Protein AF-A0A4Q3V3M2-F1 (afdb_monomer)

Radius of gyration: 23.06 Å; Cα contacts (8 Å, |Δi|>4): 573; chains: 1; bounding box: 52×44×70 Å

Nearest PDB structures (foldseek):
  2vxo-assembly1_B  TM=7.048E-01  e=5.164E-04  Homo sapiens
  7x87-assembly1_A  TM=5.501E-01  e=1.689E-04  Ignavibacterium album
  7vkz-assembly1_A  TM=5.569E-01  e=3.558E-04  Ignavibacterium album JCM 16511
  7d18-assembly1_A  TM=5.795E-01  e=4.479E-01  Acidobacteriales bacterium 59-55
  6lvw-assembly1_A  TM=4.729E-01  e=1.659E-01  Halorubrum lacusprofundi ATCC 49239

Solvent-accessible surface area (backbone atoms only — not comparable to full-atom values): 16428 Å² total; per-residue (Å²): 108,73,64,35,58,78,68,72,42,52,87,74,53,66,65,45,80,48,65,81,98,59,27,37,41,21,24,41,25,22,50,48,63,90,46,47,69,60,53,48,52,55,29,55,57,49,28,77,79,37,75,79,33,70,46,43,77,46,65,50,78,75,78,93,53,90,50,36,74,42,46,77,63,41,27,45,31,30,36,65,18,84,41,57,74,41,79,77,35,71,88,24,67,99,41,94,70,65,44,76,90,34,61,47,72,67,32,48,51,41,31,53,51,54,50,49,52,49,53,51,50,66,73,67,48,93,67,74,97,61,67,54,72,50,73,71,54,49,50,50,42,20,41,73,46,33,76,47,81,29,51,22,76,56,32,57,53,41,60,82,69,66,45,66,54,44,74,40,59,50,42,80,57,95,91,38,82,39,71,54,53,65,92,60,40,44,34,55,74,20,35,31,45,29,35,31,47,39,84,41,71,53,30,50,95,44,56,59,52,49,58,40,39,32,55,73,40,50,37,28,38,71,41,69,69,30,50,76,69,61,42,36,43,76,41,24,27,21,84,39,57,72,29,74,75,46,78,52,65,43,48,45,51,64,41,43,75,20,29,35,20,34,41,31,61,39,77,67,10,38,41,38,30,29,10,34,41,48,76,55,87,63,79,32,63,78,31,40,41,52,55,52,44,72,71,50,77,76,84,128

Foldseek 3Di:
DVVCVVVVNLQVQQEAEDCVVAWQFLAKEKQDPVCLVVRLVLLVVVCVVPVSNNHDYYHRDDPDDPCVVNVVQQRMYMAGHDGDQAPPCVVCVPHPPNDPVSDDPVRVVNRVVVRVSVVVSVVPDPDDPGGRDDLVRVLVCLQVAHEAEAEFPRLCSCVVLVPQKDFLQWDQDPNDTDHPDCQQWDDAFFKFKKAFPCVDLLNPPADRMFIFTAGVFTWIDHDPVCVVVVQKAAGIAHCDLPRGDTDDTHNSNSRHRTGQWMWGRRNNYIYTYHRTRLPPPCPRVSSVSNVVSSVDPPDD

Secondary structure (DSSP, 8-state):
-HHHHHHT-GGG---EE--TT--S-SEEEES-GGGHHHHHHHHHHHHHH-TT---EEEE---SSSTTHHHHTTT--EEEEES---STT-GGGTTSTT--GGG--HHHHHHHHHHHHHHHHHHHH-S--S--PPPHHHHHHHHHTT-EEEEEGGGGGHHHHTT-SEEESSEEEETTEEEEPPTTT-B--SEEEEEEE-TTSGGGTT--SEEEEEESS---EEE-HHHHHTTSEEEEEE---S--EEES--BTGGGGTT-EEEEEEEETTEEEEEE-S-TTGGGTTGGGHHHHHHHHS----

Mean predicted aligned error: 6.98 Å

Structure (mmCIF, N/CA/C/O backbone):
data_AF-A0A4Q3V3M2-F1
#
_entry.id   AF-A0A4Q3V3M2-F1
#
loop_
_atom_site.group_PDB
_atom_site.id
_atom_site.type_symbol
_atom_site.label_atom_id
_atom_site.label_alt_id
_atom_site.label_comp_id
_atom_site.label_asym_id
_atom_site.label_entity_id
_atom_site.label_seq_id
_atom_site.pdbx_PDB_ins_code
_atom_site.Cartn_x
_atom_site.Cartn_y
_atom_site.Cartn_z
_atom_site.occupancy
_atom_site.B_iso_or_equiv
_atom_site.auth_seq_id
_atom_site.auth_comp_id
_atom_site.auth_asym_id
_atom_site.auth_atom_id
_atom_site.pdbx_PDB_model_num
ATOM 1 N N . MET A 1 1 ? -5.864 -15.315 7.187 1.00 79.81 1 MET A N 1
ATOM 2 C CA . MET A 1 1 ? -5.461 -14.662 5.923 1.00 79.81 1 MET A CA 1
ATOM 3 C C . MET A 1 1 ? -4.866 -15.631 4.903 1.00 79.81 1 MET A C 1
ATOM 5 O O . MET A 1 1 ? -5.518 -15.879 3.901 1.00 79.81 1 MET A O 1
ATOM 9 N N . SER A 1 2 ? -3.688 -16.224 5.156 1.00 75.12 2 SER A N 1
ATOM 10 C CA . SER A 1 2 ? -2.997 -17.111 4.192 1.00 75.12 2 SER A CA 1
ATOM 11 C C . SER A 1 2 ? -3.884 -18.239 3.637 1.00 75.12 2 SER A C 1
ATOM 13 O O . SER A 1 2 ? -3.891 -18.475 2.434 1.00 75.12 2 SER A O 1
ATOM 15 N N . ASN A 1 3 ? -4.699 -18.876 4.485 1.00 81.00 3 ASN A N 1
ATOM 16 C CA . ASN A 1 3 ? -5.629 -19.925 4.048 1.00 81.00 3 ASN A CA 1
ATOM 17 C C . ASN A 1 3 ? -6.721 -19.392 3.107 1.00 81.00 3 ASN A C 1
ATOM 19 O O . ASN A 1 3 ? -6.922 -19.966 2.046 1.00 81.00 3 ASN A O 1
ATOM 23 N N . ALA A 1 4 ? -7.358 -18.266 3.448 1.00 82.31 4 ALA A N 1
ATOM 24 C CA . ALA A 1 4 ? -8.376 -17.638 2.601 1.00 82.31 4 ALA A CA 1
ATOM 25 C C . ALA A 1 4 ? -7.796 -17.197 1.247 1.00 82.31 4 ALA A C 1
ATOM 27 O O . ALA A 1 4 ? -8.444 -17.345 0.219 1.00 82.31 4 ALA A O 1
ATOM 28 N N . GLN A 1 5 ? -6.546 -16.723 1.219 1.00 80.62 5 GLN A N 1
ATOM 29 C CA . GLN A 1 5 ? -5.855 -16.400 -0.029 1.00 80.62 5 GLN A CA 1
ATOM 30 C C . GLN A 1 5 ? -5.596 -17.643 -0.888 1.00 80.62 5 GLN A C 1
ATOM 32 O O . GLN A 1 5 ? -5.889 -17.625 -2.078 1.00 80.62 5 GLN A O 1
ATOM 37 N N . LYS A 1 6 ? -5.094 -18.731 -0.291 1.00 81.75 6 LYS A N 1
ATOM 38 C CA . LYS A 1 6 ? -4.864 -20.001 -1.003 1.00 81.75 6 LYS A CA 1
ATOM 39 C C . LYS A 1 6 ? -6.161 -20.633 -1.515 1.00 81.75 6 LYS A C 1
ATOM 41 O O . LYS A 1 6 ? -6.137 -21.276 -2.556 1.00 81.75 6 LYS A O 1
ATOM 46 N N . ALA A 1 7 ? -7.265 -20.443 -0.796 1.00 88.44 7 ALA A N 1
ATOM 47 C CA . ALA A 1 7 ? -8.582 -20.953 -1.163 1.00 88.44 7 ALA A CA 1
ATOM 48 C C . ALA A 1 7 ? -9.349 -20.047 -2.148 1.00 88.44 7 ALA A C 1
ATOM 50 O O . ALA A 1 7 ? -10.398 -20.446 -2.639 1.00 88.44 7 ALA A O 1
ATOM 51 N N . GLY A 1 8 ? -8.859 -18.835 -2.447 1.00 86.12 8 GLY A N 1
ATOM 52 C CA . GLY A 1 8 ? -9.598 -17.868 -3.272 1.00 86.12 8 GLY A CA 1
ATOM 53 C C . GLY A 1 8 ? -10.821 -17.259 -2.569 1.00 86.12 8 GLY A C 1
ATOM 54 O O . GLY A 1 8 ? -11.719 -16.743 -3.220 1.00 86.12 8 GLY A O 1
ATOM 55 N N . GLU A 1 9 ? -10.853 -17.291 -1.238 1.00 90.38 9 GLU A N 1
ATOM 56 C CA . GLU A 1 9 ? -11.989 -16.898 -0.395 1.00 90.38 9 GLU A CA 1
ATOM 57 C C . GLU A 1 9 ? -11.790 -15.528 0.273 1.00 90.38 9 GLU A C 1
ATOM 59 O O . GLU A 1 9 ? -12.473 -15.192 1.240 1.00 90.38 9 GLU A O 1
ATOM 64 N N . LEU A 1 10 ? -10.841 -14.714 -0.199 1.00 85.44 10 LEU A N 1
ATOM 65 C CA . LEU A 1 10 ? -10.571 -13.401 0.403 1.00 85.44 10 LEU A CA 1
ATOM 66 C C . LEU A 1 10 ? -11.801 -12.497 0.431 1.00 85.44 10 LEU A C 1
ATOM 68 O O . LEU A 1 10 ? -11.998 -11.773 1.404 1.00 85.44 10 LEU A O 1
ATOM 72 N N . ASP A 1 11 ? -12.659 -12.589 -0.581 1.00 85.12 11 ASP A N 1
ATOM 73 C CA . ASP A 1 11 ? -13.866 -11.772 -0.665 1.00 85.12 11 ASP A CA 1
ATOM 74 C C . ASP A 1 11 ? -14.930 -12.183 0.373 1.00 85.12 11 ASP A C 1
ATOM 76 O O . ASP A 1 11 ? -15.867 -11.420 0.626 1.00 85.12 11 ASP A O 1
ATOM 80 N N . ASN A 1 12 ? -14.770 -13.336 1.036 1.00 89.44 12 ASN A N 1
ATOM 81 C CA . ASN A 1 12 ? -15.595 -13.749 2.175 1.00 89.44 12 ASN A CA 1
ATOM 82 C C . ASN A 1 12 ? -15.161 -13.070 3.484 1.00 89.44 12 ASN A C 1
ATOM 84 O O . ASN A 1 12 ? -15.939 -13.012 4.436 1.00 89.44 12 ASN A O 1
ATOM 88 N N . VAL A 1 13 ? -13.946 -12.516 3.546 1.00 91.69 13 VAL A N 1
ATOM 89 C CA . VAL A 1 13 ? -13.450 -11.790 4.718 1.00 91.69 13 VAL A CA 1
ATOM 90 C C . VAL A 1 13 ? -13.899 -10.331 4.631 1.00 91.69 13 VAL A C 1
ATOM 92 O O . VAL A 1 13 ? -13.303 -9.518 3.928 1.00 91.69 13 VAL A O 1
ATOM 95 N N . LYS A 1 14 ? -14.974 -9.988 5.347 1.00 91.75 14 LYS A N 1
ATOM 96 C CA . LYS A 1 14 ? -15.595 -8.651 5.270 1.00 91.75 14 LYS A CA 1
ATOM 97 C C . LYS A 1 14 ? -14.960 -7.606 6.185 1.00 91.75 14 LYS A C 1
ATOM 99 O O . LYS A 1 14 ? -15.014 -6.419 5.879 1.00 91.75 14 LYS A O 1
ATOM 104 N N . PHE A 1 15 ? -14.379 -8.040 7.298 1.00 94.56 15 PHE A N 1
ATOM 105 C CA . PHE A 1 15 ? -13.754 -7.165 8.282 1.00 94.56 15 PHE A CA 1
ATOM 106 C C . PHE A 1 15 ? -12.726 -7.949 9.102 1.00 94.56 15 PHE A C 1
ATOM 108 O O . PHE A 1 15 ? -12.932 -9.134 9.370 1.00 94.56 15 PHE A O 1
ATOM 115 N N . MET A 1 16 ? -11.645 -7.301 9.532 1.00 94.81 16 MET A N 1
ATOM 116 C CA . MET A 1 16 ? -10.682 -7.874 10.478 1.00 94.81 16 MET A CA 1
ATOM 117 C C . MET A 1 16 ? -10.624 -7.028 11.752 1.00 94.81 16 MET A C 1
ATOM 119 O O . MET A 1 16 ? -10.334 -5.834 11.709 1.00 94.81 16 MET A O 1
ATOM 123 N N . LEU A 1 17 ? -10.913 -7.652 12.894 1.00 96.12 17 LEU A N 1
ATOM 124 C CA . LEU A 1 17 ? -10.752 -7.019 14.198 1.00 96.12 17 LEU A CA 1
ATOM 125 C C . LEU A 1 17 ? -9.357 -7.301 14.753 1.00 96.12 17 LEU A C 1
ATOM 127 O O . LEU A 1 17 ? -8.928 -8.454 14.781 1.00 96.12 17 LEU A O 1
ATOM 131 N N . ASN A 1 18 ? -8.689 -6.257 15.235 1.00 94.75 18 ASN A N 1
ATOM 132 C CA . ASN A 1 18 ? -7.393 -6.339 15.891 1.00 94.75 18 ASN A CA 1
ATOM 133 C C . ASN A 1 18 ? -7.478 -5.737 17.296 1.00 94.75 18 ASN A C 1
ATOM 135 O O . ASN A 1 18 ? -7.985 -4.629 17.466 1.00 94.75 18 ASN A O 1
ATOM 139 N N . PHE A 1 19 ? -6.965 -6.463 18.288 1.00 93.00 19 PHE A N 1
ATOM 140 C CA . PHE A 1 19 ? -6.956 -6.044 19.697 1.00 93.00 19 PHE A CA 1
ATOM 141 C C . PHE A 1 19 ? -5.558 -6.090 20.320 1.00 93.00 19 PHE A C 1
ATOM 143 O O . PHE A 1 19 ? -5.414 -5.979 21.537 1.00 93.00 19 PHE A O 1
ATOM 150 N N . ASP A 1 20 ? -4.529 -6.226 19.487 1.00 89.44 20 ASP A N 1
ATOM 151 C CA . ASP A 1 20 ? -3.148 -6.037 19.905 1.00 89.44 20 ASP A CA 1
ATOM 152 C C . ASP A 1 20 ? -2.965 -4.647 20.544 1.00 89.44 20 ASP A C 1
ATOM 154 O O . ASP A 1 20 ? -3.577 -3.663 20.110 1.00 89.44 20 ASP A O 1
ATOM 158 N N . MET A 1 21 ? -2.191 -4.591 21.631 1.00 88.62 21 MET A N 1
ATOM 159 C CA . MET A 1 21 ? -1.931 -3.386 22.433 1.00 88.62 21 MET A CA 1
ATOM 160 C C . MET A 1 21 ? -3.184 -2.571 22.826 1.00 88.62 21 MET A C 1
ATOM 162 O O . MET A 1 21 ? -3.109 -1.364 23.068 1.00 88.62 21 MET A O 1
ATOM 166 N N . THR A 1 22 ? -4.354 -3.215 22.917 1.00 90.94 22 THR A N 1
ATOM 167 C CA . THR A 1 22 ? -5.625 -2.551 23.240 1.00 90.94 22 THR A CA 1
ATOM 168 C C . THR A 1 22 ? -6.009 -2.763 24.704 1.00 90.94 22 THR A C 1
ATOM 170 O O . THR A 1 22 ? -6.288 -3.881 25.132 1.00 90.94 22 THR A O 1
ATOM 173 N N . ASN A 1 23 ? -6.116 -1.674 25.469 1.00 94.19 23 ASN A N 1
ATOM 174 C CA . ASN A 1 23 ? -6.599 -1.704 26.850 1.00 94.19 23 ASN A CA 1
ATOM 175 C C . ASN A 1 23 ? -7.640 -0.614 27.106 1.00 94.19 23 ASN A C 1
ATOM 177 O O . ASN A 1 23 ? -7.398 0.546 26.779 1.00 94.19 23 ASN A O 1
ATOM 181 N N . ASP A 1 24 ? -8.756 -0.985 27.737 1.00 95.69 24 ASP A N 1
ATOM 182 C CA . ASP A 1 24 ? -9.800 -0.062 28.193 1.00 95.69 24 ASP A CA 1
ATOM 183 C C . ASP A 1 24 ? -10.294 0.927 27.109 1.00 95.69 24 ASP A C 1
ATOM 185 O O . ASP A 1 24 ? -10.199 2.150 27.277 1.00 95.69 24 ASP A O 1
ATOM 189 N N . PRO A 1 25 ? -10.775 0.434 25.950 1.00 96.38 25 PRO A N 1
ATOM 190 C CA . PRO A 1 25 ? -11.151 1.307 24.852 1.00 96.38 25 PRO A CA 1
ATOM 191 C C . PRO A 1 25 ? -12.325 2.219 25.226 1.00 96.38 25 PRO A C 1
ATOM 193 O O . PRO A 1 25 ? -13.290 1.824 25.875 1.00 96.38 25 PRO A O 1
ATOM 196 N N . ARG A 1 26 ? -12.241 3.464 24.764 1.00 96.75 26 ARG A N 1
ATOM 197 C CA . ARG A 1 26 ? -13.208 4.551 24.982 1.00 96.75 26 ARG A CA 1
ATOM 198 C C . ARG A 1 26 ? -14.046 4.847 23.733 1.00 96.75 26 ARG A C 1
ATOM 200 O O . ARG A 1 26 ? -14.822 5.801 23.692 1.00 96.75 26 ARG A O 1
ATOM 207 N N . GLY A 1 27 ? -13.866 4.036 22.701 1.00 97.38 27 GLY A N 1
ATOM 208 C CA . GLY A 1 27 ? -14.478 4.178 21.396 1.00 97.38 27 GLY A CA 1
ATOM 209 C C . GLY A 1 27 ? -14.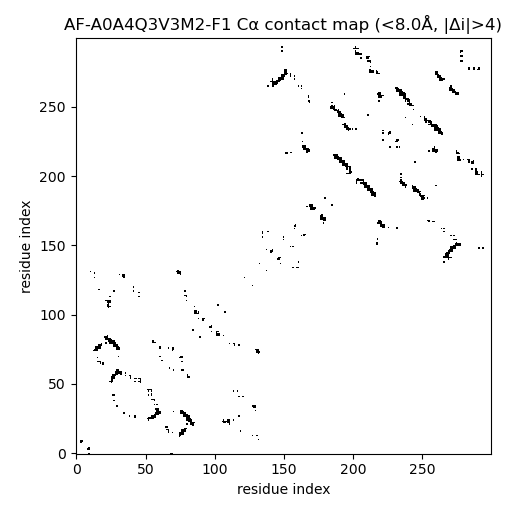117 3.016 20.486 1.00 97.38 27 GLY A C 1
ATOM 210 O O . GLY A 1 27 ? -13.504 2.038 20.924 1.00 97.38 27 GLY A O 1
ATOM 211 N N . PHE A 1 28 ? -14.431 3.173 19.207 1.00 97.81 28 PHE A N 1
ATOM 212 C CA . PHE A 1 28 ? -14.058 2.228 18.162 1.00 97.81 28 PHE A CA 1
ATOM 213 C C . PHE A 1 28 ? -13.151 2.879 17.118 1.00 97.81 28 PHE A C 1
ATOM 215 O O . PHE A 1 28 ? -13.263 4.073 16.832 1.00 97.81 28 PHE A O 1
ATOM 222 N N . SER A 1 29 ? -12.233 2.091 16.566 1.00 96.38 29 SER A N 1
ATOM 223 C CA . SER A 1 29 ? -11.318 2.494 15.500 1.00 96.38 29 SER A CA 1
ATOM 224 C C . SER A 1 29 ? -11.526 1.643 14.257 1.00 96.38 29 SER A C 1
ATOM 226 O O . SER A 1 29 ? -11.944 0.486 14.339 1.00 96.38 29 SER A O 1
ATOM 228 N N . THR A 1 30 ? -11.229 2.210 13.094 1.00 96.19 30 THR A N 1
ATOM 229 C CA . THR A 1 30 ? -11.301 1.507 11.814 1.00 96.19 30 THR A CA 1
ATOM 230 C C . THR A 1 30 ? -10.369 2.138 10.788 1.00 96.19 30 THR A C 1
ATOM 232 O O . THR A 1 30 ? -10.116 3.332 10.807 1.00 96.19 30 THR A O 1
ATOM 235 N N . SER A 1 31 ? -9.899 1.345 9.839 1.00 94.06 31 SER A N 1
ATOM 236 C CA . SER A 1 31 ? -9.131 1.787 8.668 1.00 94.06 31 SER A CA 1
ATOM 237 C C . SER A 1 31 ? -9.933 2.639 7.674 1.00 94.06 31 SER A C 1
ATOM 239 O O . SER A 1 31 ? -9.341 3.230 6.774 1.00 94.06 31 SER A O 1
ATOM 241 N N . ARG A 1 32 ? -11.267 2.682 7.797 1.00 93.81 32 ARG A N 1
ATOM 242 C CA . ARG A 1 32 ? -12.182 3.277 6.810 1.00 93.81 32 ARG A CA 1
ATOM 243 C C . ARG A 1 32 ? -13.070 4.342 7.442 1.00 93.81 32 ARG A C 1
ATOM 245 O O . ARG A 1 32 ? -13.957 4.013 8.226 1.00 93.81 32 ARG A O 1
ATOM 252 N N . GLU A 1 33 ? -12.836 5.607 7.095 1.00 94.38 33 GLU A N 1
ATOM 253 C CA . GLU A 1 33 ? -13.603 6.753 7.608 1.00 94.38 33 GLU A CA 1
ATOM 254 C C . GLU A 1 33 ? -15.095 6.665 7.272 1.00 94.38 33 GLU A C 1
ATOM 256 O O . GLU A 1 33 ? -15.940 7.083 8.058 1.00 94.38 33 GLU A O 1
ATOM 261 N N . GLU A 1 34 ? -15.439 6.006 6.164 1.00 94.44 34 GLU A N 1
ATOM 262 C CA . GLU A 1 34 ? -16.817 5.839 5.701 1.00 94.44 34 GLU A CA 1
ATOM 263 C C . GLU A 1 34 ? -17.678 5.003 6.668 1.00 94.44 34 GLU A C 1
ATOM 265 O O . GLU A 1 34 ? -18.904 4.986 6.565 1.00 94.44 34 GLU A O 1
ATOM 270 N N . LEU A 1 35 ? -17.050 4.309 7.625 1.00 95.88 35 LEU A N 1
ATOM 271 C CA . LEU A 1 35 ? -17.726 3.552 8.679 1.00 95.88 35 LEU A CA 1
ATOM 272 C C . LEU A 1 35 ? -18.097 4.385 9.911 1.00 95.88 35 LEU A C 1
ATOM 274 O O . LEU A 1 35 ? -18.754 3.847 10.807 1.00 95.88 35 LEU A O 1
ATOM 278 N N . GLU A 1 36 ? -17.729 5.669 9.970 1.00 96.88 36 GLU A N 1
ATOM 279 C CA . GLU A 1 36 ? -18.036 6.540 11.111 1.00 96.88 36 GLU A CA 1
ATOM 280 C C . GLU A 1 36 ? -19.514 6.495 11.531 1.00 96.88 36 GLU A C 1
ATOM 282 O O . GLU A 1 36 ? -19.769 6.262 12.718 1.00 96.88 36 GLU A O 1
ATOM 287 N N . PRO A 1 37 ? -20.504 6.630 10.621 1.00 97.25 37 PRO A N 1
ATOM 288 C CA . PRO A 1 37 ? -21.908 6.656 11.025 1.00 97.25 37 PRO A CA 1
ATOM 289 C C . PRO A 1 37 ? -22.348 5.367 11.731 1.00 97.25 37 PRO A C 1
ATOM 291 O O . PRO A 1 37 ? -23.040 5.423 12.751 1.00 97.25 37 PRO A O 1
ATOM 294 N N . LEU A 1 38 ? -21.906 4.203 11.234 1.00 96.69 38 LEU A N 1
ATOM 295 C CA . LEU A 1 38 ? -22.212 2.906 11.843 1.00 96.69 38 LEU A CA 1
ATOM 296 C C . LEU A 1 38 ? -21.538 2.762 13.207 1.00 96.69 38 LEU A C 1
ATOM 298 O O . LEU A 1 38 ? -22.193 2.418 14.189 1.00 96.69 38 LEU A O 1
ATOM 302 N N . PHE A 1 39 ? -20.247 3.083 13.292 1.00 97.56 39 PHE A N 1
ATOM 303 C CA . PHE A 1 39 ? -19.471 2.918 14.520 1.00 97.56 39 PHE A CA 1
ATOM 304 C C . PHE A 1 39 ? -19.970 3.851 15.630 1.00 97.56 39 PHE A C 1
ATOM 306 O O . PHE A 1 39 ? -20.115 3.420 16.775 1.00 97.56 39 PHE A O 1
ATOM 313 N N . LYS A 1 40 ? -20.318 5.100 15.294 1.00 97.94 40 LYS A N 1
ATOM 314 C CA . LYS A 1 40 ? -20.944 6.053 16.223 1.00 97.94 40 LYS A CA 1
ATOM 315 C C . LYS A 1 40 ? -22.330 5.602 16.671 1.00 97.94 40 LYS A C 1
ATOM 317 O O . LYS A 1 40 ? -22.661 5.762 17.849 1.00 97.94 40 LYS A O 1
ATOM 322 N N . SER A 1 41 ? -23.126 5.036 15.762 1.00 97.69 41 SER A N 1
ATOM 323 C CA . SER A 1 41 ? -24.443 4.484 16.084 1.00 97.69 41 SER A CA 1
ATOM 324 C C . SER A 1 41 ? -24.324 3.331 17.085 1.00 97.69 41 SER A C 1
ATOM 326 O O . SER A 1 41 ? -24.903 3.405 18.171 1.00 97.69 41 SER A O 1
ATOM 328 N N . TRP A 1 42 ? -23.493 2.324 16.803 1.00 97.69 42 TRP A N 1
ATOM 329 C CA . TRP A 1 42 ? -23.247 1.202 17.716 1.00 97.69 42 TRP A CA 1
ATOM 330 C C . TRP A 1 42 ? -22.666 1.657 19.052 1.00 97.69 42 TRP A C 1
ATOM 332 O O . TRP A 1 42 ? -23.138 1.237 20.108 1.00 97.69 42 TRP A O 1
ATOM 342 N N . GLY A 1 43 ? -21.706 2.581 19.031 1.00 97.56 43 GLY A N 1
ATOM 343 C CA . GLY A 1 43 ? -21.128 3.141 20.246 1.00 97.56 43 GLY A CA 1
ATOM 344 C C . GLY A 1 43 ? -22.137 3.903 21.113 1.00 97.56 43 GLY A C 1
ATOM 345 O O . GLY A 1 43 ? -22.029 3.870 22.336 1.00 97.56 43 GLY A O 1
ATOM 346 N N . SER A 1 44 ? -23.180 4.501 20.522 1.00 98.06 44 SER A N 1
ATOM 347 C CA . SER A 1 44 ? -24.276 5.116 21.287 1.00 98.06 44 SER A CA 1
ATOM 348 C C . SER A 1 44 ? -25.098 4.086 22.072 1.00 98.06 44 SER A C 1
ATOM 350 O O . SER A 1 44 ? -25.606 4.391 23.152 1.00 98.06 44 SER A O 1
ATOM 352 N N . HIS A 1 45 ? -25.204 2.848 21.573 1.00 96.94 45 HIS A N 1
ATOM 353 C CA . HIS A 1 45 ? -25.824 1.752 22.314 1.00 96.94 45 HIS A CA 1
ATOM 354 C C . HIS A 1 45 ? -24.930 1.294 23.463 1.00 96.94 45 HIS A C 1
ATOM 356 O O . HIS A 1 45 ? -25.431 1.111 24.567 1.00 96.94 45 HIS A O 1
ATOM 362 N N . VAL A 1 46 ? -23.616 1.186 23.238 1.00 97.12 46 VAL A N 1
ATOM 363 C CA . VAL A 1 46 ? -22.646 0.853 24.294 1.00 97.12 46 VAL A CA 1
ATOM 364 C C . VAL A 1 46 ? -22.686 1.887 25.421 1.00 97.12 46 VAL A C 1
ATOM 366 O O . VAL A 1 46 ? -22.774 1.512 26.587 1.00 97.12 46 VAL A O 1
ATOM 369 N N . GLN A 1 47 ? -22.720 3.177 25.080 1.00 96.31 47 GLN A N 1
ATOM 370 C CA . GLN A 1 47 ? -22.733 4.282 26.043 1.00 96.31 47 GLN A CA 1
ATOM 371 C C . GLN A 1 47 ? -23.964 4.280 26.967 1.00 96.31 47 GLN A C 1
ATOM 373 O O . GLN A 1 47 ? -23.886 4.740 28.104 1.00 96.31 47 GLN A O 1
ATOM 378 N N . LYS A 1 48 ? -25.099 3.724 26.516 1.00 96.06 48 LYS A N 1
ATOM 379 C CA . LYS A 1 48 ? -26.289 3.522 27.366 1.00 96.06 48 LYS A CA 1
ATOM 380 C C . LYS A 1 48 ? -26.074 2.451 28.439 1.00 96.06 48 LYS A C 1
ATOM 382 O O . LYS A 1 48 ? -26.764 2.471 29.451 1.00 96.06 48 LYS A O 1
ATOM 387 N N . ILE A 1 49 ? -25.159 1.511 28.203 1.00 94.88 49 ILE A N 1
ATOM 388 C CA . ILE A 1 49 ? -24.829 0.413 29.122 1.00 94.88 49 ILE A CA 1
ATOM 389 C C . ILE A 1 49 ? -23.634 0.794 30.008 1.00 94.88 49 ILE A C 1
ATOM 391 O O . ILE A 1 49 ? -23.536 0.330 31.142 1.00 94.88 49 ILE A O 1
ATOM 395 N N . ASP A 1 50 ? -22.709 1.611 29.499 1.00 94.75 50 ASP A N 1
ATOM 396 C CA . ASP A 1 50 ? -21.532 2.073 30.232 1.00 94.75 50 ASP A CA 1
ATOM 397 C C . ASP A 1 50 ? -21.141 3.500 29.829 1.00 94.75 50 ASP A C 1
ATOM 399 O O . ASP A 1 50 ? -20.652 3.743 28.724 1.00 94.75 50 ASP A O 1
ATOM 403 N N . SER A 1 51 ? -21.318 4.454 30.744 1.00 93.00 51 SER A N 1
ATOM 404 C CA . SER A 1 51 ? -20.976 5.862 30.513 1.00 93.00 51 SER A CA 1
ATOM 405 C C . SER A 1 51 ? -19.467 6.115 30.418 1.00 93.00 51 SER A C 1
ATOM 407 O O . SER A 1 51 ? -19.056 7.163 29.917 1.00 93.00 51 SER A O 1
ATOM 409 N N . GLY A 1 52 ? -18.631 5.160 30.844 1.00 91.38 52 GLY A N 1
ATOM 410 C CA . GLY A 1 52 ? -17.187 5.191 30.644 1.00 91.38 52 GLY A CA 1
ATOM 411 C C . GLY A 1 52 ? -16.783 5.022 29.177 1.00 91.38 52 GLY A C 1
ATOM 412 O O . GLY A 1 52 ? -15.675 5.415 28.801 1.00 91.38 52 GLY A O 1
ATOM 413 N N . PHE A 1 53 ? -17.660 4.484 28.328 1.00 96.62 53 PHE A N 1
ATOM 414 C CA . PHE A 1 53 ? -17.466 4.465 26.884 1.00 96.62 53 PHE A CA 1
ATOM 415 C C . PHE A 1 53 ? -17.926 5.798 26.279 1.00 96.62 53 PHE A C 1
ATOM 417 O O . PHE A 1 53 ? -19.114 6.038 26.075 1.00 96.62 53 PHE A O 1
ATOM 424 N N . VAL A 1 54 ? -16.983 6.690 25.966 1.00 96.44 54 VAL A N 1
ATOM 425 C CA . VAL A 1 54 ? -17.299 8.059 25.501 1.00 96.44 54 VAL A CA 1
ATOM 426 C C . VAL A 1 54 ? -17.672 8.140 24.017 1.00 96.44 54 VAL A C 1
ATOM 428 O O . VAL A 1 54 ? -17.872 9.233 23.492 1.00 96.44 54 VAL A O 1
ATOM 431 N N . ASN A 1 55 ? -17.767 6.994 23.334 1.00 97.56 55 ASN A N 1
ATOM 432 C CA . ASN A 1 55 ? -18.098 6.892 21.914 1.00 97.56 55 ASN A CA 1
ATOM 433 C C . ASN A 1 55 ? -17.112 7.654 21.008 1.00 97.56 55 ASN A C 1
ATOM 435 O O . ASN A 1 55 ? -17.489 8.346 20.055 1.00 97.56 55 ASN A O 1
ATOM 439 N N . MET A 1 56 ? -15.816 7.547 21.316 1.00 97.25 56 MET A N 1
ATOM 440 C CA . MET A 1 56 ? -14.757 8.033 20.432 1.00 97.25 56 MET A CA 1
ATOM 441 C C . MET A 1 56 ? -14.777 7.261 19.102 1.00 97.25 56 MET A C 1
ATOM 443 O O . MET A 1 56 ? -15.101 6.075 19.059 1.00 97.25 56 MET A O 1
ATOM 447 N N . PHE A 1 57 ? -14.414 7.942 18.019 1.00 97.88 57 PHE A N 1
ATOM 448 C CA . PHE A 1 57 ? -14.191 7.325 16.719 1.00 97.88 57 PHE A CA 1
ATOM 449 C C . PHE A 1 57 ? -12.816 7.737 16.208 1.00 97.88 57 PHE A C 1
ATOM 451 O O . PHE A 1 57 ? -12.456 8.908 16.320 1.00 97.88 57 PHE A O 1
ATOM 458 N N . LEU A 1 58 ? -12.062 6.778 15.678 1.00 96.06 58 LEU A N 1
ATOM 459 C CA . LEU A 1 58 ? -10.791 7.026 15.007 1.00 96.06 58 LEU A CA 1
ATOM 460 C C . LEU A 1 58 ? -10.782 6.305 13.661 1.00 96.06 58 LEU A C 1
ATOM 462 O O . LEU A 1 58 ? -10.976 5.090 13.611 1.00 96.06 58 LEU A O 1
ATOM 466 N N . ALA A 1 59 ? -10.515 7.055 12.595 1.00 94.94 59 ALA A N 1
ATOM 467 C CA . ALA A 1 59 ? -10.252 6.507 11.276 1.00 94.94 59 ALA A CA 1
ATOM 468 C C . ALA A 1 59 ? -8.746 6.523 10.991 1.00 94.94 59 ALA A C 1
ATOM 470 O O . ALA A 1 59 ? -8.089 7.553 11.141 1.00 94.94 59 ALA A O 1
ATOM 471 N N . GLY A 1 60 ? -8.199 5.381 10.594 1.00 87.69 60 GLY A N 1
ATOM 472 C CA . GLY A 1 60 ? -6.792 5.216 10.261 1.00 87.69 60 GLY A CA 1
ATOM 473 C C . GLY A 1 60 ? -6.320 3.782 10.465 1.00 87.69 60 GLY A C 1
ATOM 474 O O . GLY A 1 60 ? -6.970 2.972 11.125 1.00 87.69 60 GLY A O 1
ATOM 475 N N . ALA A 1 61 ? -5.167 3.470 9.894 1.00 82.00 61 ALA A N 1
ATOM 476 C CA . ALA A 1 61 ? -4.488 2.202 10.096 1.00 82.00 61 ALA A CA 1
ATOM 477 C C . ALA A 1 61 ? -3.000 2.454 10.334 1.00 82.00 61 ALA A C 1
ATOM 479 O O . ALA A 1 61 ? -2.450 3.457 9.871 1.00 82.00 61 ALA A O 1
ATOM 480 N N . SER A 1 62 ? -2.361 1.554 11.074 1.00 75.44 62 SER A N 1
ATOM 481 C CA . SER A 1 62 ? -0.924 1.589 11.315 1.00 75.44 62 SER A CA 1
ATOM 482 C C . SER A 1 62 ? -0.231 0.439 10.585 1.00 75.44 62 SER A C 1
ATOM 484 O O . SER A 1 62 ? -0.854 -0.400 9.935 1.00 75.44 62 SER A O 1
ATOM 486 N N . LEU A 1 63 ? 1.095 0.432 10.640 1.00 76.69 63 LEU A N 1
ATOM 487 C CA . LEU A 1 63 ? 1.905 -0.688 10.176 1.00 76.69 63 LEU A CA 1
ATOM 488 C C . LEU A 1 63 ? 2.379 -1.505 11.384 1.00 76.69 63 LEU A C 1
ATOM 490 O O . LEU A 1 63 ? 2.334 -1.034 12.519 1.00 76.69 63 LEU A O 1
ATOM 494 N N . HIS A 1 64 ? 2.881 -2.707 11.113 1.00 79.12 64 HIS A N 1
ATOM 495 C CA . HIS A 1 64 ? 3.555 -3.600 12.058 1.00 79.12 64 HIS A CA 1
ATOM 496 C C . HIS A 1 64 ? 2.660 -4.283 13.103 1.00 79.12 64 HIS A C 1
ATOM 498 O O . HIS A 1 64 ? 3.137 -4.635 14.175 1.00 79.12 64 HIS A O 1
ATOM 504 N N . SER A 1 65 ? 1.389 -4.530 12.781 1.00 87.44 65 SER A N 1
ATOM 505 C CA . SER A 1 65 ? 0.500 -5.385 13.585 1.00 87.44 65 SER A CA 1
ATOM 506 C C . SER A 1 65 ? -0.309 -6.326 12.678 1.00 87.44 65 SER A C 1
ATOM 508 O O . SER A 1 65 ? -0.256 -6.220 11.448 1.00 87.44 65 SER A O 1
ATOM 510 N N . ASP A 1 66 ? -1.064 -7.255 13.261 1.00 87.81 66 ASP A N 1
ATOM 511 C CA . ASP A 1 66 ? -1.696 -8.383 12.554 1.00 87.81 66 ASP A CA 1
ATOM 512 C C . ASP A 1 66 ? -2.777 -7.982 11.541 1.00 87.81 66 ASP A C 1
ATOM 514 O O . ASP A 1 66 ? -3.155 -8.765 10.666 1.00 87.81 66 ASP A O 1
ATOM 518 N N . HIS A 1 67 ? -3.265 -6.745 11.620 1.00 90.19 67 HIS A N 1
ATOM 519 C CA . HIS A 1 67 ? -4.202 -6.192 10.648 1.00 90.19 67 HIS A CA 1
ATOM 520 C C . HIS A 1 67 ? -3.540 -5.820 9.313 1.00 90.19 67 HIS A C 1
ATOM 522 O O . HIS A 1 67 ? -4.218 -5.792 8.283 1.00 90.19 67 HIS A O 1
ATOM 528 N N . GLN A 1 68 ? -2.224 -5.572 9.293 1.00 84.12 68 GLN A N 1
ATOM 529 C CA . GLN A 1 68 ? -1.516 -5.076 8.109 1.00 84.12 68 GLN A CA 1
ATOM 530 C C . GLN A 1 68 ? -1.730 -5.961 6.861 1.00 84.12 68 GLN A C 1
ATOM 532 O O . GLN A 1 68 ? -2.067 -5.409 5.813 1.00 84.12 68 GLN A O 1
ATOM 537 N N . PRO A 1 69 ? -1.617 -7.305 6.911 1.00 83.50 69 PRO A N 1
ATOM 538 C CA . PRO A 1 69 ? -1.842 -8.146 5.732 1.00 83.50 69 PRO A CA 1
ATOM 539 C C . PRO A 1 69 ? -3.269 -8.071 5.172 1.00 83.50 69 PRO A C 1
ATOM 541 O O . PRO A 1 69 ? -3.457 -8.256 3.974 1.00 83.50 69 PRO A O 1
ATOM 544 N N . PHE A 1 70 ? -4.273 -7.811 6.013 1.00 89.50 70 PHE A N 1
ATOM 545 C CA . PHE A 1 70 ? -5.668 -7.660 5.585 1.00 89.50 70 PHE A CA 1
ATOM 546 C C . PHE A 1 70 ? -5.893 -6.292 4.942 1.00 89.50 70 PHE A C 1
ATOM 548 O O . PHE A 1 70 ? -6.431 -6.213 3.836 1.00 89.50 70 PHE A O 1
ATOM 555 N N . MET A 1 71 ? -5.395 -5.236 5.588 1.00 87.00 71 MET A N 1
ATOM 556 C CA . MET A 1 71 ? -5.425 -3.872 5.062 1.00 87.00 71 MET A CA 1
ATOM 557 C C . MET A 1 71 ? -4.764 -3.789 3.680 1.00 87.00 71 MET A C 1
ATOM 559 O O . MET A 1 71 ? -5.339 -3.214 2.759 1.00 87.00 71 MET A O 1
ATOM 563 N N . LEU A 1 72 ? -3.595 -4.416 3.498 1.00 80.19 72 LEU A N 1
ATOM 564 C CA . LEU A 1 72 ? -2.891 -4.459 2.207 1.00 80.19 72 LEU A CA 1
ATOM 565 C C . LEU A 1 72 ? -3.677 -5.183 1.103 1.00 80.19 72 LEU A C 1
ATOM 567 O O . LEU A 1 72 ? -3.388 -5.004 -0.075 1.00 80.19 72 LEU A O 1
ATOM 571 N N . GLN A 1 73 ? -4.674 -5.988 1.467 1.00 82.44 73 GLN A N 1
ATOM 572 C CA . GLN A 1 73 ? -5.584 -6.646 0.528 1.00 82.44 73 GLN A CA 1
ATOM 573 C C . GLN A 1 73 ? -6.904 -5.882 0.362 1.00 82.44 73 GLN A C 1
ATOM 575 O O . GLN A 1 73 ? -7.822 -6.378 -0.288 1.00 82.44 73 GLN A O 1
ATOM 580 N N . GLY A 1 74 ? -7.011 -4.675 0.927 1.00 86.06 74 GLY A N 1
ATOM 581 C CA . GLY A 1 74 ? -8.201 -3.829 0.869 1.00 86.06 74 GLY A CA 1
ATOM 582 C C . GLY A 1 74 ? -9.334 -4.277 1.794 1.00 86.06 74 GLY A C 1
ATOM 583 O O . GLY A 1 74 ? -10.449 -3.775 1.663 1.00 86.06 74 GLY A O 1
ATOM 584 N N . ILE A 1 75 ? -9.078 -5.217 2.710 1.00 91.75 75 ILE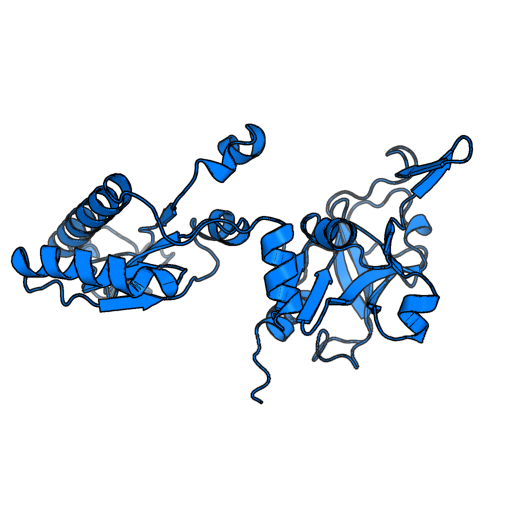 A N 1
ATOM 585 C CA . ILE A 1 75 ? -10.060 -5.649 3.707 1.00 91.75 75 ILE A CA 1
ATOM 586 C C . ILE A 1 75 ? -10.092 -4.597 4.825 1.00 91.75 75 ILE A C 1
ATOM 588 O O . ILE A 1 75 ? -9.041 -4.315 5.405 1.00 91.75 75 ILE A O 1
ATOM 592 N N . PRO A 1 76 ? -11.265 -4.026 5.157 1.00 93.94 76 PRO A N 1
ATOM 593 C CA . PRO A 1 76 ? -11.391 -3.102 6.275 1.00 93.94 76 PRO A CA 1
ATOM 594 C C . PRO A 1 76 ? -10.966 -3.756 7.594 1.00 93.94 76 PRO A C 1
ATOM 596 O O . PRO A 1 76 ? -11.368 -4.876 7.916 1.00 93.94 76 PRO A O 1
ATOM 599 N N . THR A 1 77 ? -10.161 -3.041 8.368 1.00 95.19 77 THR A N 1
ATOM 600 C CA . THR A 1 77 ? -9.700 -3.461 9.695 1.00 95.19 77 THR A CA 1
ATOM 601 C C . THR A 1 77 ? -10.136 -2.472 10.769 1.00 95.19 77 THR A C 1
ATOM 603 O O . THR A 1 77 ? -10.390 -1.312 10.452 1.00 95.19 77 THR A O 1
ATOM 606 N N . GLY A 1 78 ? -10.197 -2.889 12.034 1.00 95.50 78 GLY A N 1
ATOM 607 C CA . GLY A 1 78 ? -10.562 -2.004 13.146 1.00 95.50 78 GLY A CA 1
ATOM 608 C C . GLY A 1 78 ? -10.508 -2.671 14.517 1.00 95.50 78 GLY A C 1
ATOM 609 O O . GLY A 1 78 ? -10.051 -3.804 14.640 1.00 95.50 78 GLY A O 1
ATOM 610 N N . GLY A 1 79 ? -10.978 -1.973 15.548 1.00 96.06 79 GLY A N 1
ATOM 611 C CA . GLY A 1 79 ? -10.948 -2.456 16.928 1.00 96.06 79 GLY A CA 1
ATOM 612 C C . GLY A 1 79 ? -11.360 -1.393 17.944 1.00 96.06 79 GLY A C 1
ATOM 613 O O . GLY A 1 79 ? -12.212 -0.544 17.677 1.00 96.06 79 GLY A O 1
ATOM 614 N N . GLY A 1 80 ? -10.759 -1.442 19.133 1.00 95.50 80 GLY A N 1
ATOM 615 C CA . GLY A 1 80 ? -10.936 -0.414 20.159 1.00 95.50 80 GLY A CA 1
ATOM 616 C C . GLY A 1 80 ? -10.209 0.894 19.818 1.00 95.50 80 GLY A C 1
ATOM 617 O O . GLY A 1 80 ? -9.195 0.895 19.124 1.00 95.50 80 GLY A O 1
ATOM 618 N N . ALA A 1 81 ? -10.714 2.023 20.317 1.00 95.00 81 ALA A N 1
ATOM 619 C CA . ALA A 1 81 ? -10.075 3.340 20.214 1.00 95.00 81 ALA A CA 1
ATOM 620 C C . ALA A 1 81 ? -9.933 4.007 21.583 1.00 95.00 81 ALA A C 1
ATOM 622 O O . ALA A 1 81 ? -10.716 3.744 22.493 1.00 95.00 81 ALA A O 1
ATOM 623 N N . GLY A 1 82 ? -8.964 4.917 21.718 1.00 90.50 82 GLY A N 1
ATOM 624 C CA . GLY A 1 82 ? -8.842 5.798 22.888 1.00 90.50 82 GLY A CA 1
ATOM 625 C C . GLY A 1 82 ? -8.463 5.103 24.199 1.00 90.50 82 GLY A C 1
ATOM 626 O O . GLY A 1 82 ? -8.561 5.720 25.259 1.00 90.50 82 GLY A O 1
ATOM 627 N N . GLY A 1 83 ? -8.053 3.836 24.125 1.00 86.12 83 GLY A N 1
ATOM 628 C CA . GLY A 1 83 ? -7.532 3.079 25.254 1.00 86.12 83 GLY A CA 1
ATOM 629 C C . GLY A 1 83 ? -6.192 3.617 25.753 1.00 86.12 83 GLY A C 1
ATOM 630 O O . GLY A 1 83 ? -5.467 4.295 25.021 1.00 86.12 83 GLY A O 1
ATOM 631 N N . ARG A 1 84 ? -5.854 3.322 27.009 1.00 86.75 84 ARG A N 1
ATOM 632 C CA . ARG A 1 84 ? -4.560 3.683 27.608 1.00 86.75 84 ARG A CA 1
ATOM 633 C C . ARG A 1 84 ? -3.928 2.467 28.254 1.00 86.75 84 ARG A C 1
ATOM 635 O O . ARG A 1 84 ? -4.610 1.686 28.912 1.00 86.75 84 ARG A O 1
ATOM 642 N N . LEU A 1 85 ? -2.616 2.349 28.094 1.00 89.62 85 LEU A N 1
ATOM 643 C CA . LEU A 1 85 ? -1.834 1.318 28.757 1.00 89.62 85 LEU A CA 1
ATOM 644 C C . LEU A 1 85 ? -1.854 1.543 30.285 1.00 89.62 85 LEU A C 1
ATOM 646 O O . LEU A 1 85 ? -1.560 2.657 30.734 1.00 89.62 85 LEU A O 1
ATOM 650 N N . PRO A 1 86 ? -2.224 0.531 31.089 1.00 92.25 86 PRO A N 1
ATOM 651 C CA . PRO A 1 86 ? -2.352 0.678 32.534 1.00 92.25 86 PRO A CA 1
ATOM 652 C C . PRO A 1 86 ? -0.983 0.666 33.222 1.00 92.25 86 PRO A C 1
ATOM 654 O O . PRO A 1 86 ? 0.022 0.283 32.623 1.00 92.25 86 PRO A O 1
ATOM 657 N N . ASN A 1 87 ? -0.944 1.100 34.486 1.00 93.81 87 ASN A N 1
ATOM 658 C CA . ASN A 1 87 ? 0.194 0.924 35.402 1.00 93.81 87 ASN A CA 1
ATOM 659 C C . ASN A 1 87 ? 1.567 1.355 34.853 1.00 93.81 87 ASN A C 1
ATOM 661 O O . ASN A 1 87 ? 2.586 0.752 35.181 1.00 93.81 87 ASN A O 1
ATOM 665 N N . ASN A 1 88 ? 1.598 2.401 34.016 1.00 92.69 88 ASN A N 1
ATOM 666 C CA . ASN A 1 88 ? 2.809 2.874 33.339 1.00 92.69 88 ASN A CA 1
ATOM 667 C C . ASN A 1 88 ? 3.565 1.734 32.625 1.00 92.69 88 ASN A C 1
ATOM 669 O O . ASN A 1 88 ? 4.779 1.602 32.758 1.00 92.69 88 ASN A O 1
ATOM 673 N N . SER A 1 89 ? 2.830 0.880 31.909 1.00 92.56 89 SER A N 1
ATOM 674 C CA . SER A 1 89 ? 3.380 -0.295 31.222 1.00 92.56 89 SER A CA 1
ATOM 675 C C . SER A 1 89 ? 4.113 0.021 29.920 1.00 92.56 89 SER A C 1
ATOM 677 O O . SER A 1 89 ? 4.983 -0.744 29.521 1.00 92.56 89 SER A O 1
ATOM 679 N N . GLY A 1 90 ? 3.844 1.169 29.290 1.00 90.25 90 GLY A N 1
ATOM 680 C CA . GLY A 1 90 ? 4.471 1.572 28.022 1.00 90.25 90 GLY A CA 1
ATOM 681 C C . GLY A 1 90 ? 6.008 1.452 27.975 1.00 90.25 90 GLY A C 1
ATOM 682 O O . GLY A 1 90 ? 6.518 0.886 27.013 1.00 90.25 90 GLY A O 1
ATOM 683 N N . PRO A 1 91 ? 6.762 1.909 28.997 1.00 94.25 91 PRO A N 1
ATOM 684 C CA . PRO A 1 91 ? 8.220 1.757 29.057 1.00 94.25 91 PRO A CA 1
ATOM 685 C C . PRO A 1 91 ? 8.733 0.312 29.081 1.00 94.25 91 PRO A C 1
ATOM 687 O O . PRO A 1 91 ? 9.913 0.095 28.829 1.00 94.25 91 PRO A O 1
ATOM 690 N N . TYR A 1 92 ? 7.879 -0.660 29.408 1.00 93.62 92 TYR A N 1
ATOM 691 C CA . TYR A 1 92 ? 8.247 -2.073 29.492 1.00 93.62 92 TYR A CA 1
ATOM 692 C C . TYR A 1 92 ? 7.920 -2.859 28.220 1.00 93.62 92 TYR A C 1
ATOM 694 O O . TYR A 1 92 ? 8.208 -4.053 28.170 1.00 93.62 92 TYR A O 1
ATOM 702 N N . TYR A 1 93 ? 7.361 -2.215 27.194 1.00 89.12 93 TYR A N 1
ATOM 703 C CA . TYR A 1 93 ? 7.046 -2.853 25.921 1.00 89.12 93 TYR A CA 1
ATOM 704 C C . TYR A 1 93 ? 8.281 -3.549 25.319 1.00 89.12 93 TYR A C 1
ATOM 706 O O . TYR A 1 93 ? 9.345 -2.941 25.203 1.00 89.12 93 TYR A O 1
ATOM 714 N N . HIS A 1 94 ? 8.138 -4.828 24.950 1.00 90.12 94 HIS A N 1
ATOM 715 C CA . HIS A 1 94 ? 9.231 -5.696 24.479 1.00 90.12 94 HIS A CA 1
ATOM 716 C C . HIS A 1 94 ? 10.418 -5.851 25.454 1.00 90.12 94 HIS A C 1
ATOM 718 O O . HIS A 1 94 ? 11.555 -6.049 25.023 1.00 90.12 94 HIS A O 1
ATOM 724 N N . SER A 1 95 ? 10.172 -5.788 26.764 1.00 93.56 95 SER A N 1
ATOM 725 C CA . SER A 1 95 ? 11.187 -6.038 27.794 1.00 93.56 95 SER A CA 1
ATOM 726 C C . SER A 1 95 ? 10.773 -7.173 28.730 1.00 93.56 95 SER A C 1
ATOM 728 O O . SER A 1 95 ? 9.589 -7.465 28.874 1.00 93.56 95 SER A O 1
ATOM 730 N N . ASP A 1 96 ? 11.735 -7.735 29.465 1.00 94.25 96 ASP A N 1
ATOM 731 C CA . ASP A 1 96 ? 11.474 -8.712 30.537 1.00 94.25 96 ASP A CA 1
ATOM 732 C C . ASP A 1 96 ? 10.601 -8.145 31.675 1.00 94.25 96 ASP A C 1
ATOM 734 O O . ASP A 1 96 ? 10.098 -8.883 32.522 1.00 94.25 96 ASP A O 1
ATOM 738 N N . GLY A 1 97 ? 10.428 -6.819 31.720 1.00 94.19 97 GLY A N 1
ATOM 739 C CA . GLY A 1 97 ? 9.534 -6.152 32.657 1.00 94.19 97 GLY A CA 1
ATOM 740 C C . GLY A 1 97 ? 8.061 -6.181 32.249 1.00 94.19 97 GLY A C 1
ATOM 741 O O . GLY A 1 97 ? 7.229 -5.783 33.067 1.00 94.19 97 GLY A O 1
ATOM 742 N N . ASP A 1 98 ? 7.729 -6.648 31.041 1.00 92.06 98 ASP A N 1
ATOM 743 C CA . ASP A 1 98 ? 6.351 -6.811 30.568 1.00 92.06 98 ASP A CA 1
ATOM 744 C C . ASP A 1 98 ? 5.685 -8.020 31.242 1.00 92.06 98 ASP A C 1
ATOM 746 O O . ASP A 1 98 ? 5.647 -9.139 30.731 1.00 92.06 98 ASP A O 1
ATOM 750 N N . VAL A 1 99 ? 5.236 -7.806 32.478 1.00 95.38 99 VAL A N 1
ATOM 751 C CA . VAL A 1 99 ? 4.726 -8.854 33.366 1.00 95.38 99 VAL A CA 1
ATOM 752 C C . VAL A 1 99 ? 3.309 -8.550 33.848 1.00 95.38 99 VAL A C 1
ATOM 754 O O . VAL A 1 99 ? 2.900 -7.396 33.953 1.00 95.38 99 VAL A O 1
ATOM 757 N N . PHE A 1 100 ? 2.576 -9.589 34.259 1.00 93.88 100 PHE A N 1
ATOM 758 C CA . PHE A 1 100 ? 1.158 -9.508 34.646 1.00 93.88 100 PHE A CA 1
ATOM 759 C C . PHE A 1 100 ? 0.800 -8.431 35.682 1.00 93.88 100 PHE A C 1
ATOM 761 O O . PHE A 1 100 ? -0.321 -7.939 35.663 1.00 93.88 100 PHE A O 1
ATOM 768 N N . LYS A 1 101 ? 1.722 -8.014 36.560 1.00 95.25 101 LYS A N 1
ATOM 769 C CA . LYS A 1 101 ? 1.465 -6.927 37.529 1.00 95.25 101 LYS A CA 1
ATOM 770 C C . LYS A 1 101 ? 1.136 -5.582 36.865 1.00 95.25 101 LYS A C 1
ATOM 772 O O . LYS A 1 101 ? 0.627 -4.684 37.524 1.00 95.25 101 LYS A O 1
ATOM 777 N N . LEU A 1 102 ? 1.516 -5.417 35.599 1.00 94.62 102 LEU A N 1
ATOM 778 C CA . LEU A 1 102 ? 1.273 -4.213 34.819 1.00 94.62 102 LEU A CA 1
ATOM 779 C C . LEU A 1 102 ? -0.129 -4.191 34.204 1.00 94.62 102 LEU A C 1
ATOM 781 O O . LEU A 1 102 ? -0.590 -3.131 33.792 1.00 94.62 102 LEU A O 1
ATOM 785 N N . VAL A 1 103 ? -0.824 -5.325 34.182 1.00 93.81 103 VAL A N 1
ATOM 786 C CA . VAL A 1 103 ? -2.173 -5.465 33.634 1.00 93.81 103 VAL A CA 1
ATOM 787 C C . VAL A 1 103 ? -3.207 -4.896 34.609 1.00 93.81 103 VAL A C 1
ATOM 789 O O . VAL A 1 103 ? -3.070 -5.033 35.822 1.00 93.81 103 VAL A O 1
ATOM 792 N N . ASP A 1 104 ? -4.260 -4.278 34.074 1.00 95.69 104 ASP A N 1
ATOM 793 C CA . ASP A 1 104 ? -5.443 -3.883 34.840 1.00 95.69 104 ASP A CA 1
ATOM 794 C C . ASP A 1 104 ? -6.633 -4.781 34.472 1.00 95.69 104 ASP A C 1
ATOM 796 O O . ASP A 1 104 ? -7.010 -4.895 33.302 1.00 95.69 104 ASP A O 1
ATOM 800 N N . GLU A 1 105 ? -7.223 -5.443 35.470 1.00 95.50 105 GLU A N 1
ATOM 801 C CA . GLU A 1 105 ? -8.309 -6.405 35.252 1.00 95.50 105 GLU A CA 1
ATOM 802 C C . GLU A 1 105 ? -9.563 -5.732 34.677 1.00 95.50 105 GLU A C 1
ATOM 804 O O . GLU A 1 105 ? -10.225 -6.288 33.796 1.00 95.50 105 GLU A O 1
ATOM 809 N N . GLN A 1 106 ? -9.898 -4.529 35.150 1.00 95.25 106 GLN A N 1
ATOM 810 C CA . GLN A 1 106 ? -11.085 -3.821 34.683 1.00 95.25 106 GLN A CA 1
ATOM 811 C C . GLN A 1 106 ? -10.909 -3.330 33.242 1.00 95.25 106 GLN A C 1
ATOM 813 O O . GLN A 1 106 ? -11.838 -3.439 32.440 1.00 95.25 106 GLN A O 1
ATOM 818 N N . GLY A 1 107 ? -9.715 -2.858 32.886 1.00 95.38 107 GLY A N 1
ATOM 819 C CA . GLY A 1 107 ? -9.354 -2.475 31.528 1.00 95.38 107 GLY A CA 1
ATOM 820 C C . GLY A 1 107 ? -9.447 -3.642 30.549 1.00 95.38 107 GLY A C 1
ATOM 821 O O . GLY A 1 107 ? -10.051 -3.494 29.485 1.00 95.38 107 GLY A O 1
ATOM 822 N N . LEU A 1 108 ? -8.970 -4.830 30.940 1.00 94.31 108 LEU A N 1
ATOM 823 C CA . LEU A 1 108 ? -9.153 -6.055 30.156 1.00 94.31 108 LEU A CA 1
ATOM 824 C C . LEU A 1 108 ? -10.630 -6.425 29.988 1.00 94.31 108 LEU A C 1
ATOM 826 O O . LEU A 1 108 ? -11.063 -6.727 28.874 1.00 94.31 108 LEU A O 1
ATOM 830 N N . LYS A 1 109 ? -11.423 -6.373 31.067 1.00 96.00 109 LYS A N 1
ATOM 831 C CA . LYS A 1 109 ? -12.874 -6.621 30.998 1.00 96.00 109 LYS A CA 1
ATOM 832 C C . LYS A 1 109 ? -13.553 -5.660 30.028 1.00 96.00 109 LYS A C 1
ATOM 834 O O . LYS A 1 109 ? -14.377 -6.096 29.227 1.00 96.00 109 LYS A O 1
ATOM 839 N N . ASN A 1 110 ? -13.185 -4.382 30.061 1.00 96.06 110 ASN A N 1
ATOM 840 C CA . ASN A 1 110 ? -13.703 -3.375 29.142 1.00 96.06 110 ASN A CA 1
ATOM 841 C C . ASN A 1 110 ? -13.291 -3.668 27.692 1.00 96.06 110 ASN A C 1
ATOM 843 O O . ASN A 1 110 ? -14.148 -3.632 26.810 1.00 96.06 110 AS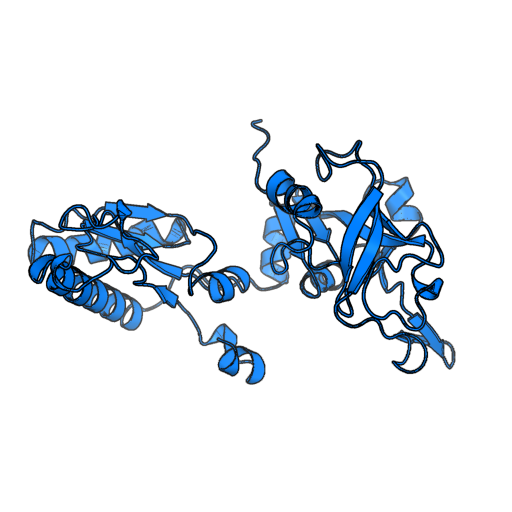N A O 1
ATOM 847 N N . THR A 1 111 ? -12.033 -4.046 27.440 1.00 96.38 111 THR A N 1
ATOM 848 C CA . THR A 1 111 ? -11.575 -4.467 26.104 1.00 96.38 111 THR A CA 1
ATOM 849 C C 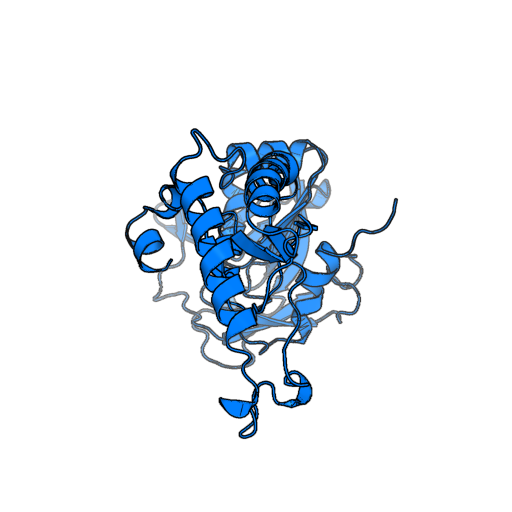. THR A 1 111 ? -12.408 -5.627 25.566 1.00 96.38 111 THR A C 1
ATOM 851 O O . THR A 1 111 ? -12.936 -5.535 24.458 1.00 96.38 111 THR A O 1
ATOM 854 N N . VAL A 1 112 ? -12.587 -6.692 26.355 1.00 96.69 112 VAL A N 1
ATOM 855 C CA . VAL A 1 112 ? -13.379 -7.864 25.946 1.00 96.69 112 VAL A CA 1
ATOM 856 C C . VAL A 1 112 ? -14.840 -7.481 25.722 1.00 96.69 112 VAL A C 1
ATOM 858 O O . VAL A 1 112 ? -15.422 -7.838 24.700 1.00 96.69 112 VAL A O 1
ATOM 861 N N . ARG A 1 113 ? -15.435 -6.721 26.645 1.00 96.44 113 ARG A N 1
ATOM 862 C CA . ARG A 1 113 ? -16.841 -6.309 26.585 1.00 96.44 113 ARG A CA 1
ATOM 863 C C . ARG A 1 113 ? -17.135 -5.471 25.346 1.00 96.44 113 ARG A C 1
ATOM 865 O O . ARG A 1 113 ? -18.042 -5.805 24.587 1.00 96.44 113 ARG A O 1
ATOM 872 N N . TYR A 1 114 ? -16.382 -4.396 25.133 1.00 97.44 114 TYR A N 1
ATOM 873 C CA . TYR A 1 114 ? -16.608 -3.491 24.006 1.00 97.44 114 TYR A CA 1
ATOM 874 C C . TYR A 1 114 ? -16.208 -4.136 22.679 1.00 97.44 114 TYR A C 1
ATOM 876 O O . TYR A 1 114 ? -16.909 -3.962 21.683 1.00 97.44 114 TYR A O 1
ATOM 884 N N . GLY A 1 115 ? -15.145 -4.944 22.670 1.00 97.06 115 GLY A N 1
ATOM 885 C CA . GLY A 1 115 ? -14.759 -5.736 21.506 1.00 97.06 115 GLY A CA 1
ATOM 886 C C . GLY A 1 115 ? -15.836 -6.742 21.095 1.00 97.06 115 GLY A C 1
ATOM 887 O O . GLY A 1 115 ? -16.167 -6.831 19.915 1.00 97.06 115 GLY A O 1
ATOM 888 N N . ALA A 1 116 ? -16.450 -7.437 22.057 1.00 97.62 116 ALA A N 1
ATOM 889 C CA . ALA A 1 116 ? -17.556 -8.357 21.797 1.00 97.62 116 ALA A CA 1
ATOM 890 C C . ALA A 1 116 ? -18.806 -7.632 21.273 1.00 97.62 116 ALA A C 1
ATOM 892 O O . ALA A 1 116 ? -19.450 -8.119 20.347 1.00 97.62 116 ALA A O 1
ATOM 893 N N . MET A 1 117 ? -19.128 -6.452 21.815 1.00 97.62 117 MET A N 1
ATOM 894 C CA . MET A 1 117 ? -20.230 -5.621 21.313 1.00 97.62 117 MET A CA 1
ATOM 895 C C . MET A 1 117 ? -19.997 -5.179 19.862 1.00 97.62 117 MET A C 1
ATOM 897 O O . MET A 1 117 ? -20.918 -5.254 19.051 1.00 97.62 117 MET A O 1
ATOM 901 N N . LEU A 1 118 ? -18.770 -4.776 19.515 1.00 97.56 118 LEU A N 1
ATOM 902 C CA . LEU A 1 118 ? -18.409 -4.429 18.140 1.00 97.56 118 LEU A CA 1
ATOM 903 C C . LEU A 1 118 ? -18.479 -5.645 17.209 1.00 97.56 118 LEU A C 1
ATOM 905 O O . LEU A 1 118 ? -19.057 -5.553 16.131 1.00 97.56 118 LEU A O 1
ATOM 909 N N . ALA A 1 119 ? -17.931 -6.789 17.627 1.00 97.38 119 ALA A N 1
ATOM 910 C CA . ALA A 1 119 ? -17.987 -8.027 16.854 1.00 97.38 119 ALA A CA 1
ATOM 911 C C . ALA A 1 119 ? -19.433 -8.477 16.599 1.00 97.38 119 ALA A C 1
ATOM 913 O O . ALA A 1 119 ? -19.766 -8.872 15.484 1.00 97.38 119 ALA A O 1
ATOM 914 N N . TYR A 1 120 ? -20.302 -8.361 17.607 1.00 97.56 120 TYR A N 1
ATOM 915 C CA . TYR A 1 120 ? -21.729 -8.633 17.471 1.00 97.56 120 TYR A CA 1
ATOM 916 C C . TYR A 1 120 ? -22.409 -7.656 16.504 1.00 97.56 120 TYR A C 1
ATOM 918 O O . TYR A 1 120 ? -23.168 -8.074 15.635 1.00 97.56 120 TYR A O 1
ATOM 926 N N . ALA A 1 121 ? -22.124 -6.358 16.603 1.00 97.12 121 ALA A N 1
ATOM 927 C CA . ALA A 1 121 ? -22.700 -5.373 15.694 1.00 97.12 121 ALA A CA 1
ATOM 928 C C . ALA A 1 121 ? -22.263 -5.611 14.236 1.00 97.12 121 ALA A C 1
ATOM 930 O O . ALA A 1 121 ? -23.097 -5.605 13.333 1.00 97.12 121 ALA A O 1
ATOM 931 N N . LEU A 1 122 ? -20.979 -5.911 14.015 1.00 96.12 122 LEU A N 1
ATOM 932 C CA . LEU A 1 122 ? -20.434 -6.264 12.702 1.00 96.12 122 LEU A CA 1
ATOM 933 C C . LEU A 1 122 ? -21.030 -7.555 12.129 1.00 96.12 122 LEU A C 1
ATOM 935 O O . LEU A 1 122 ? -21.162 -7.659 10.915 1.00 96.12 122 LEU A O 1
ATOM 939 N N . SER A 1 123 ? -21.384 -8.538 12.962 1.00 95.62 123 SER A N 1
ATOM 940 C CA . SER A 1 123 ? -21.992 -9.787 12.484 1.00 95.62 123 SER A CA 1
ATOM 941 C C . SER A 1 123 ? -23.492 -9.678 12.204 1.00 95.62 123 SER A C 1
ATOM 943 O O . SER A 1 123 ? -24.031 -10.529 11.500 1.00 95.62 123 SER A O 1
ATOM 945 N N . ASN A 1 124 ? -24.161 -8.649 12.734 1.00 96.44 124 ASN A N 1
ATOM 946 C CA . ASN A 1 124 ? -25.605 -8.436 12.582 1.00 96.44 124 ASN A CA 1
ATOM 947 C C . ASN A 1 124 ? -25.963 -7.272 11.648 1.00 96.44 124 ASN A C 1
ATOM 949 O O . ASN A 1 124 ? -27.142 -7.050 11.376 1.00 96.44 124 ASN A O 1
ATOM 953 N N . VAL A 1 125 ? -24.981 -6.505 11.169 1.00 95.31 125 VAL A N 1
ATOM 954 C CA . VAL A 1 125 ? -25.235 -5.458 10.178 1.00 95.31 125 VAL A CA 1
ATOM 955 C C . VAL A 1 125 ? -25.609 -6.089 8.838 1.00 95.31 125 VAL A C 1
ATOM 957 O O . VAL A 1 125 ? -24.967 -7.035 8.391 1.00 95.31 125 VAL A O 1
ATOM 960 N N . GLU A 1 126 ? -26.635 -5.547 8.183 1.00 93.38 126 GLU A N 1
ATOM 961 C CA . GLU A 1 126 ? -27.093 -6.033 6.875 1.00 93.38 126 GLU A CA 1
ATOM 962 C C . GLU A 1 126 ? -25.975 -5.973 5.823 1.00 93.38 126 GLU A C 1
ATOM 964 O O . GLU A 1 126 ? -25.756 -6.924 5.074 1.00 93.38 126 GLU A O 1
ATOM 969 N N . ALA A 1 127 ? -25.233 -4.864 5.797 1.00 90.94 127 ALA A N 1
ATOM 970 C CA . ALA A 1 127 ? -24.086 -4.685 4.926 1.00 90.94 127 ALA A CA 1
ATOM 971 C C . ALA A 1 127 ? -23.055 -3.739 5.547 1.00 90.94 127 ALA A C 1
ATOM 973 O O . ALA A 1 127 ? -23.391 -2.694 6.107 1.00 90.94 127 ALA A O 1
ATOM 974 N N . ILE A 1 128 ? -21.777 -4.078 5.383 1.00 91.56 128 ILE A N 1
ATOM 975 C CA . ILE A 1 128 ? -20.673 -3.153 5.637 1.00 91.56 128 ILE A CA 1
ATOM 976 C C . ILE A 1 128 ? -20.538 -2.269 4.382 1.00 91.56 128 ILE A C 1
ATOM 978 O O . ILE A 1 128 ? -20.307 -2.809 3.300 1.00 91.56 128 ILE A O 1
ATOM 982 N N . PRO A 1 129 ? -20.669 -0.931 4.480 1.00 89.12 129 PRO A N 1
ATOM 983 C CA . PRO A 1 129 ? -20.709 -0.021 3.325 1.00 89.12 129 PRO A CA 1
ATOM 984 C C . PRO A 1 129 ? -19.361 0.135 2.608 1.00 89.12 129 PRO A C 1
ATOM 986 O O . PRO A 1 129 ? -19.254 0.857 1.619 1.00 89.12 129 PRO A O 1
ATOM 989 N N . VAL A 1 130 ? -18.323 -0.535 3.103 1.00 89.12 130 VAL A N 1
ATOM 990 C CA . VAL A 1 130 ? -16.985 -0.562 2.526 1.00 89.12 130 VAL A CA 1
ATOM 991 C C . VAL A 1 130 ? -16.559 -2.003 2.314 1.00 89.12 130 VAL A C 1
ATOM 993 O O . VAL A 1 130 ? -16.771 -2.870 3.159 1.00 89.12 130 VAL A O 1
ATOM 996 N N . ALA A 1 131 ? -15.924 -2.249 1.178 1.00 85.31 131 ALA A N 1
ATOM 997 C CA . ALA A 1 131 ? -15.376 -3.544 0.826 1.00 85.31 131 ALA A CA 1
ATOM 998 C C . ALA A 1 131 ? -14.054 -3.360 0.081 1.00 85.31 131 ALA A C 1
ATOM 1000 O O . ALA A 1 131 ? -13.685 -2.247 -0.318 1.00 85.31 131 ALA A O 1
ATOM 1001 N N . ARG A 1 132 ? -13.363 -4.482 -0.119 1.00 85.81 132 ARG A N 1
ATOM 1002 C CA . ARG A 1 132 ? -12.237 -4.577 -1.039 1.00 85.81 132 ARG A CA 1
ATOM 1003 C C . ARG A 1 132 ? -12.664 -4.084 -2.420 1.00 85.81 132 ARG A C 1
ATOM 1005 O O . ARG A 1 132 ? -13.702 -4.491 -2.939 1.00 85.81 132 ARG A O 1
ATOM 1012 N N . MET A 1 133 ? -11.864 -3.198 -3.002 1.00 86.62 133 MET A N 1
ATOM 1013 C CA . MET A 1 133 ? -12.134 -2.660 -4.329 1.00 86.62 133 MET A CA 1
ATOM 1014 C C . MET A 1 133 ? -11.734 -3.672 -5.401 1.00 86.62 133 MET A C 1
ATOM 1016 O O . MET A 1 133 ? -10.634 -4.220 -5.379 1.00 86.62 133 MET A O 1
ATOM 1020 N N . THR A 1 134 ? -12.623 -3.882 -6.364 1.00 87.19 134 THR A N 1
ATOM 1021 C CA . THR A 1 134 ? -12.316 -4.576 -7.620 1.00 87.19 134 THR A CA 1
ATOM 1022 C C . THR A 1 134 ? -11.384 -3.733 -8.492 1.00 87.19 134 THR A C 1
ATOM 1024 O O . THR A 1 134 ? -11.315 -2.512 -8.343 1.00 87.19 134 THR A O 1
ATOM 1027 N N . GLU A 1 135 ? -10.732 -4.352 -9.475 1.00 86.06 135 GLU A N 1
ATOM 1028 C CA . GLU A 1 135 ? -9.904 -3.648 -10.470 1.00 86.06 135 GLU A CA 1
ATOM 1029 C C . GLU A 1 135 ? -10.666 -2.504 -11.156 1.00 86.06 135 GLU A C 1
ATOM 1031 O O . GLU A 1 135 ? -10.141 -1.402 -11.306 1.00 86.06 135 GLU A O 1
ATOM 1036 N N . GLY A 1 136 ? -11.940 -2.721 -11.501 1.00 90.69 136 GLY A N 1
ATOM 1037 C CA . GLY A 1 136 ? -12.793 -1.689 -12.091 1.00 90.69 136 GLY A CA 1
ATOM 1038 C C . GLY A 1 136 ? -13.085 -0.522 -11.141 1.00 90.69 136 GLY A C 1
ATOM 1039 O O . GLY A 1 136 ? -13.137 0.627 -11.575 1.00 90.69 136 GLY A O 1
ATOM 1040 N N . GLN A 1 137 ? -13.243 -0.781 -9.840 1.00 93.06 137 GLN A N 1
ATOM 1041 C CA . GLN A 1 137 ? -13.393 0.281 -8.837 1.00 93.06 137 GLN A CA 1
ATOM 1042 C C . GLN A 1 137 ? -12.079 1.037 -8.615 1.00 93.06 137 GLN A C 1
ATOM 1044 O O . GLN A 1 137 ? -12.106 2.259 -8.495 1.00 93.06 137 GLN A O 1
ATOM 1049 N N . ILE A 1 138 ? -10.938 0.341 -8.611 1.00 93.38 138 ILE A N 1
ATOM 1050 C CA . ILE A 1 138 ? -9.609 0.965 -8.525 1.00 93.38 138 ILE A CA 1
ATOM 1051 C C . ILE A 1 138 ? -9.371 1.865 -9.741 1.00 93.38 138 ILE A C 1
ATOM 1053 O O . ILE A 1 138 ? -8.918 2.998 -9.589 1.00 93.38 138 ILE A O 1
ATOM 1057 N N . LYS A 1 139 ? -9.757 1.407 -10.938 1.00 94.19 139 LYS A N 1
ATOM 1058 C CA . LYS A 1 139 ? -9.721 2.219 -12.157 1.00 94.19 139 LYS A CA 1
ATOM 1059 C C . LYS A 1 139 ? -10.543 3.499 -12.011 1.00 94.19 139 LYS A C 1
ATOM 1061 O O . LYS A 1 139 ? -10.013 4.570 -12.268 1.00 94.19 139 LYS A O 1
ATOM 1066 N N . LYS A 1 140 ? -11.793 3.409 -11.543 1.00 95.44 140 LYS A N 1
ATOM 1067 C CA . LYS A 1 140 ? -12.639 4.596 -11.317 1.00 95.44 140 LYS A CA 1
ATOM 1068 C C . LYS A 1 140 ? -12.031 5.565 -10.301 1.00 95.44 140 LYS A C 1
ATOM 1070 O O . LYS A 1 140 ? -12.124 6.772 -10.482 1.00 95.44 140 LYS A O 1
ATOM 1075 N N . PHE A 1 141 ? -11.409 5.047 -9.243 1.00 94.56 141 PHE A N 1
ATOM 1076 C CA . PHE A 1 141 ? -10.722 5.868 -8.246 1.00 94.56 141 PHE A CA 1
ATOM 1077 C C . PHE A 1 141 ? -9.526 6.620 -8.843 1.00 94.56 141 PHE A C 1
ATOM 1079 O O . PHE A 1 141 ? -9.399 7.822 -8.627 1.00 94.56 141 PHE A O 1
ATOM 1086 N N . LEU A 1 142 ? -8.700 5.944 -9.646 1.00 96.12 142 LEU A N 1
ATOM 1087 C CA . LEU A 1 142 ? -7.630 6.583 -10.414 1.00 96.12 142 LEU A CA 1
ATOM 1088 C C . LEU A 1 142 ? -8.187 7.634 -11.383 1.00 96.12 142 LEU A C 1
ATOM 1090 O O . LEU A 1 142 ? -7.739 8.774 -11.382 1.00 96.12 142 LEU A O 1
ATOM 1094 N N . GLU A 1 143 ? -9.216 7.292 -12.159 1.00 95.44 143 GLU A N 1
ATOM 1095 C CA . GLU A 1 143 ? -9.836 8.213 -13.118 1.00 95.44 143 GLU A CA 1
ATOM 1096 C C . GLU A 1 143 ? -10.379 9.483 -12.451 1.00 95.44 143 GLU A C 1
ATOM 1098 O O . GLU A 1 143 ? -10.282 10.561 -13.038 1.00 95.44 143 GLU A O 1
ATOM 1103 N N . ALA A 1 144 ? -10.868 9.370 -11.212 1.00 96.25 144 ALA A N 1
ATOM 1104 C CA . ALA A 1 144 ? -11.343 10.477 -10.386 1.00 96.25 144 ALA A CA 1
ATOM 1105 C C . ALA A 1 144 ? -10.224 11.316 -9.729 1.00 96.25 144 ALA A C 1
ATOM 1107 O O . ALA A 1 144 ? -10.527 12.221 -8.954 1.00 96.25 144 ALA A O 1
ATOM 1108 N N . GLY A 1 145 ? -8.947 11.045 -10.022 1.00 95.31 145 GLY A N 1
ATOM 1109 C CA . GLY A 1 145 ? -7.807 11.795 -9.479 1.00 95.31 145 GLY A CA 1
ATOM 1110 C C . GLY A 1 145 ? -7.120 11.138 -8.284 1.00 95.31 145 GLY A C 1
ATOM 1111 O O . GLY A 1 145 ? -6.249 11.750 -7.670 1.00 95.31 145 GLY A O 1
ATOM 1112 N N . GLY A 1 146 ? -7.496 9.907 -7.938 1.00 93.56 146 GLY A N 1
ATOM 1113 C CA . GLY A 1 146 ? -6.858 9.146 -6.872 1.00 93.56 146 GLY A CA 1
ATOM 1114 C C . GLY A 1 146 ? -5.425 8.720 -7.205 1.00 93.56 146 GLY A C 1
ATOM 1115 O O . GLY A 1 146 ? -5.018 8.653 -8.368 1.00 93.56 146 GLY A O 1
ATOM 1116 N N . THR A 1 147 ? -4.672 8.369 -6.165 1.00 94.62 147 THR A N 1
ATOM 1117 C CA . THR A 1 147 ? -3.320 7.810 -6.282 1.00 94.62 147 THR A CA 1
ATOM 1118 C C . THR A 1 147 ? -3.313 6.370 -5.792 1.00 94.62 147 THR A C 1
ATOM 1120 O O . THR A 1 147 ? -3.757 6.093 -4.679 1.00 94.62 147 THR A O 1
ATOM 1123 N N . VAL A 1 148 ? -2.790 5.453 -6.604 1.00 94.44 148 VAL A N 1
ATOM 1124 C CA . VAL A 1 148 ? -2.626 4.038 -6.249 1.00 94.44 148 VAL A CA 1
ATOM 1125 C C . VAL A 1 148 ? -1.147 3.690 -6.254 1.00 94.44 148 VAL A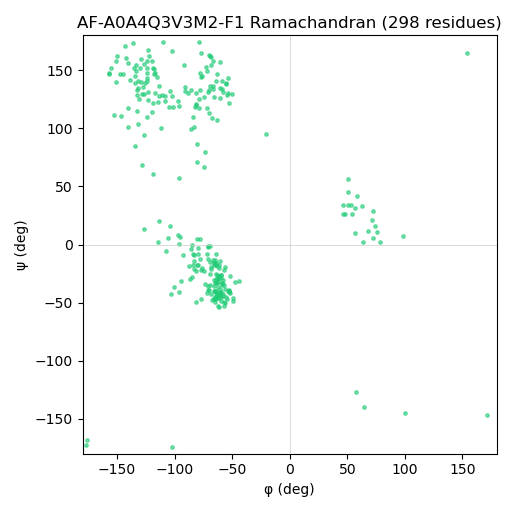 C 1
ATOM 1127 O O . VAL A 1 148 ? -0.447 3.961 -7.227 1.00 94.44 148 VAL A O 1
ATOM 1130 N N . VAL A 1 149 ? -0.688 3.051 -5.181 1.00 94.38 149 VAL A N 1
ATOM 1131 C CA . VAL A 1 149 ? 0.677 2.535 -5.053 1.00 94.38 149 VAL A CA 1
ATOM 1132 C C . VAL A 1 149 ? 0.629 1.014 -5.066 1.00 94.38 149 VAL A C 1
ATOM 1134 O O . VAL A 1 149 ? -0.129 0.403 -4.315 1.00 94.38 149 VAL A O 1
ATOM 1137 N N . THR A 1 150 ? 1.441 0.401 -5.921 1.00 94.00 150 THR A N 1
ATOM 1138 C CA . THR A 1 150 ? 1.567 -1.053 -6.056 1.00 94.00 150 THR A CA 1
ATOM 1139 C C . THR A 1 150 ? 3.017 -1.476 -5.861 1.00 94.00 150 THR A C 1
ATOM 1141 O O . THR A 1 150 ? 3.941 -0.787 -6.291 1.00 94.00 150 THR A O 1
ATOM 1144 N N . ILE A 1 151 ? 3.208 -2.602 -5.178 1.00 93.19 151 ILE A N 1
ATOM 1145 C CA . ILE A 1 151 ? 4.511 -3.178 -4.826 1.00 93.19 151 ILE A CA 1
ATOM 1146 C C . ILE A 1 151 ? 4.509 -4.667 -5.183 1.00 93.19 151 ILE A C 1
ATOM 1148 O O . ILE A 1 151 ? 3.488 -5.346 -4.994 1.00 93.19 151 ILE A O 1
ATOM 1152 N N . GLY A 1 152 ? 5.619 -5.188 -5.701 1.00 92.38 152 GLY A N 1
ATOM 1153 C CA . GLY A 1 152 ? 5.728 -6.611 -6.006 1.00 92.38 152 GLY A CA 1
ATOM 1154 C C . GLY A 1 152 ? 4.745 -7.025 -7.097 1.00 92.38 152 GLY A C 1
ATOM 1155 O O . GLY A 1 152 ? 4.445 -6.279 -8.032 1.00 92.38 152 GLY A O 1
ATOM 1156 N N . ASN A 1 153 ? 4.142 -8.200 -6.933 1.00 89.88 153 ASN A N 1
ATOM 1157 C CA . ASN A 1 153 ? 3.164 -8.744 -7.882 1.00 89.88 153 ASN A CA 1
ATOM 1158 C C . ASN A 1 153 ? 1.872 -7.922 -8.024 1.00 89.88 153 ASN A C 1
ATOM 1160 O O . ASN A 1 153 ? 1.164 -8.078 -9.019 1.00 89.88 153 ASN A O 1
ATOM 1164 N N . SER A 1 154 ? 1.553 -7.026 -7.080 1.00 90.44 154 SER A N 1
ATOM 1165 C CA . SER A 1 154 ? 0.376 -6.148 -7.220 1.00 90.44 154 SER A CA 1
ATOM 1166 C C . SER A 1 154 ? 0.511 -5.149 -8.379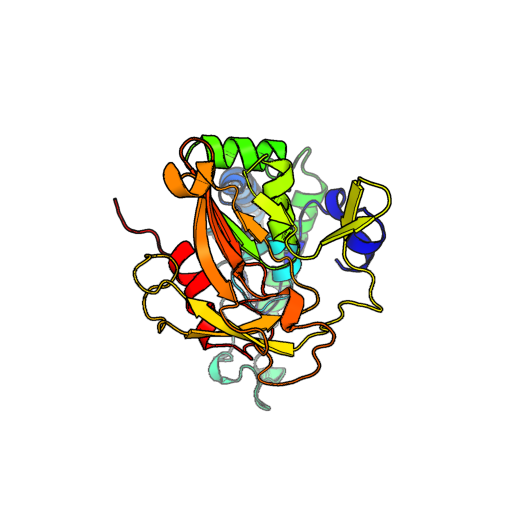 1.00 90.44 154 SER A C 1
ATOM 1168 O O . SER A 1 154 ? -0.494 -4.645 -8.877 1.00 90.44 154 SER A O 1
ATOM 1170 N N . THR A 1 155 ? 1.734 -4.925 -8.875 1.00 95.38 155 THR A N 1
ATOM 1171 C CA . THR A 1 155 ? 2.009 -4.087 -10.053 1.00 95.38 155 THR A CA 1
ATOM 1172 C C . THR A 1 155 ? 1.408 -4.633 -11.351 1.00 95.38 155 THR A C 1
ATOM 1174 O O . THR A 1 155 ? 1.212 -3.866 -12.294 1.00 95.38 155 THR A O 1
ATOM 1177 N N . ASN A 1 156 ? 1.006 -5.912 -11.389 1.00 91.56 156 ASN A N 1
ATOM 1178 C CA . ASN A 1 156 ? 0.252 -6.487 -12.508 1.00 91.56 156 ASN A CA 1
ATOM 1179 C C . ASN A 1 156 ? -1.054 -5.732 -12.795 1.00 91.56 156 ASN A C 1
ATOM 1181 O O . ASN A 1 156 ? -1.523 -5.763 -13.931 1.00 91.56 156 ASN A O 1
ATOM 1185 N N . LEU A 1 157 ? -1.595 -4.988 -11.817 1.00 93.81 157 LEU A N 1
ATOM 1186 C CA . LEU A 1 157 ? -2.705 -4.050 -12.008 1.00 93.81 157 LEU A CA 1
ATOM 1187 C C . LEU A 1 157 ? -2.496 -3.129 -13.226 1.00 93.81 157 LEU A C 1
ATOM 1189 O O . LEU A 1 157 ? -3.463 -2.791 -13.903 1.00 93.81 157 LEU A O 1
ATOM 1193 N N . ALA A 1 158 ? -1.251 -2.766 -13.552 1.00 95.81 158 ALA A N 1
ATOM 1194 C CA . ALA A 1 158 ? -0.927 -1.977 -14.738 1.00 95.81 158 ALA A CA 1
ATOM 1195 C C . ALA A 1 158 ? -1.482 -2.594 -16.037 1.00 95.81 158 ALA A C 1
ATOM 1197 O O . ALA A 1 158 ? -2.027 -1.869 -16.871 1.00 95.81 158 ALA A O 1
ATOM 1198 N N . TYR A 1 159 ? -1.424 -3.922 -16.182 1.00 94.19 159 TYR A N 1
ATOM 1199 C CA . TYR A 1 159 ? -1.973 -4.627 -17.342 1.00 94.19 159 TYR A CA 1
A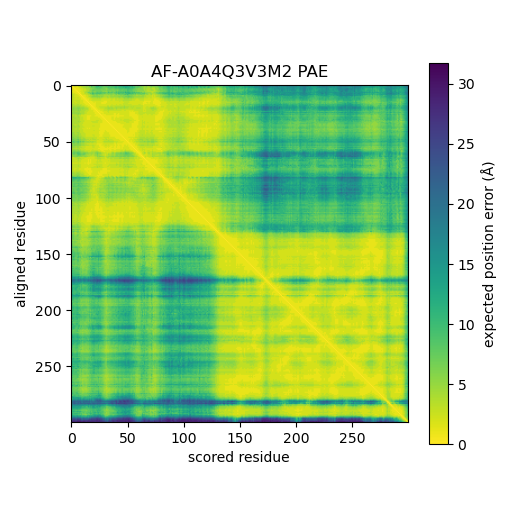TOM 1200 C C . TYR A 1 159 ? -3.504 -4.566 -17.371 1.00 94.19 159 TYR A C 1
ATOM 1202 O O . TYR A 1 159 ? -4.088 -4.268 -18.409 1.00 94.19 159 TYR A O 1
ATOM 1210 N N . HIS A 1 160 ? -4.159 -4.751 -16.220 1.00 91.56 160 HIS A N 1
ATOM 1211 C CA . HIS A 1 160 ? -5.621 -4.653 -16.089 1.00 91.56 160 HIS A CA 1
ATOM 1212 C C . HIS A 1 160 ? -6.145 -3.238 -16.380 1.00 91.56 160 HIS A C 1
ATOM 1214 O O . HIS A 1 160 ? -7.258 -3.053 -16.875 1.00 91.56 160 HIS A O 1
ATOM 1220 N N . LEU A 1 161 ? -5.323 -2.224 -16.109 1.00 94.75 161 LEU A N 1
ATOM 1221 C CA . LEU A 1 161 ? -5.611 -0.823 -16.403 1.00 94.75 161 LEU A CA 1
ATOM 1222 C C . LEU A 1 161 ? -5.256 -0.417 -17.843 1.00 94.75 161 LEU A C 1
ATOM 1224 O O . LEU A 1 161 ? -5.505 0.729 -18.214 1.00 94.75 161 LEU A O 1
ATOM 1228 N N . ASN A 1 162 ? -4.724 -1.334 -18.662 1.00 94.44 162 ASN A N 1
ATOM 1229 C CA . ASN A 1 162 ? -4.191 -1.063 -20.002 1.00 94.44 162 ASN A CA 1
ATOM 1230 C C . ASN A 1 162 ? -3.142 0.064 -20.016 1.00 94.44 162 ASN A C 1
ATOM 1232 O O . ASN A 1 162 ? -3.051 0.833 -20.975 1.00 94.44 162 ASN A O 1
ATOM 1236 N N . VAL A 1 163 ? -2.347 0.174 -18.947 1.00 97.19 163 VAL A N 1
ATOM 1237 C CA . VAL A 1 163 ? -1.170 1.046 -18.946 1.00 97.19 163 VAL A CA 1
ATOM 1238 C C . VAL A 1 163 ? -0.233 0.549 -20.053 1.00 97.19 163 VAL A C 1
ATOM 1240 O O . VAL A 1 163 ? -0.032 -0.662 -20.160 1.00 97.19 163 VAL A O 1
ATOM 1243 N N . PRO A 1 164 ? 0.342 1.435 -20.888 1.00 97.06 164 PRO A N 1
ATOM 1244 C CA . PRO A 1 164 ? 1.169 1.057 -22.035 1.00 97.06 164 PRO A CA 1
ATOM 1245 C C . PRO A 1 164 ? 2.566 0.571 -21.603 1.00 97.06 164 PRO A C 1
ATOM 1247 O O . PRO A 1 164 ? 3.596 1.184 -21.895 1.00 97.06 164 PRO A O 1
ATOM 1250 N N . VAL A 1 165 ? 2.584 -0.575 -20.927 1.00 97.56 165 VAL A N 1
ATOM 1251 C CA . VAL A 1 165 ? 3.756 -1.348 -20.517 1.00 97.56 165 VAL A CA 1
ATOM 1252 C C . VAL A 1 165 ? 3.586 -2.814 -20.921 1.00 97.56 165 VAL A C 1
ATOM 1254 O O . VAL A 1 165 ? 2.471 -3.326 -20.988 1.00 97.56 165 VAL A O 1
ATOM 1257 N N . SER A 1 166 ? 4.692 -3.511 -21.160 1.00 96.44 166 SER A N 1
ATOM 1258 C CA . SER A 1 166 ? 4.735 -4.965 -21.345 1.00 96.44 166 SER A CA 1
ATOM 1259 C C . SER A 1 166 ? 5.688 -5.612 -20.339 1.00 96.44 166 SER A C 1
ATOM 1261 O O . SER A 1 166 ? 6.434 -4.924 -19.638 1.00 96.44 166 SER A O 1
ATOM 1263 N N . ASN A 1 167 ? 5.640 -6.937 -20.217 1.00 96.56 167 ASN A N 1
ATOM 1264 C CA . ASN A 1 167 ? 6.597 -7.686 -19.403 1.00 96.56 167 ASN A CA 1
ATOM 1265 C C . ASN A 1 167 ? 7.977 -7.674 -20.089 1.00 96.56 167 ASN A C 1
ATOM 1267 O O . ASN A 1 167 ? 8.074 -7.938 -21.283 1.00 96.56 167 ASN A O 1
ATOM 1271 N N . ALA A 1 168 ? 9.040 -7.347 -19.352 1.00 97.06 168 ALA A N 1
ATOM 1272 C CA . ALA A 1 168 ? 10.407 -7.353 -19.875 1.00 97.06 168 ALA A CA 1
ATOM 1273 C C . ALA A 1 168 ? 11.056 -8.742 -19.891 1.00 97.06 168 ALA A C 1
ATOM 1275 O O . ALA A 1 168 ? 12.005 -8.957 -20.645 1.00 97.06 168 ALA A O 1
ATOM 1276 N N . LEU A 1 169 ? 10.567 -9.655 -19.048 1.00 96.19 169 LEU A N 1
ATOM 1277 C CA . LEU A 1 169 ? 11.128 -10.983 -18.800 1.00 96.19 169 LEU A CA 1
ATOM 1278 C C . LEU A 1 169 ? 10.426 -12.033 -19.655 1.00 96.19 169 LEU A C 1
ATOM 1280 O O . LEU A 1 169 ? 9.848 -13.002 -19.157 1.00 96.19 169 LEU A O 1
ATOM 1284 N N . THR A 1 170 ? 10.460 -11.810 -20.959 1.00 95.50 170 THR A N 1
ATOM 1285 C CA . THR A 1 170 ? 9.788 -12.630 -21.959 1.00 95.50 170 THR A CA 1
ATOM 1286 C C . THR A 1 170 ? 10.746 -13.047 -23.068 1.00 95.50 170 THR A C 1
ATOM 1288 O O . THR A 1 170 ? 11.792 -12.439 -23.297 1.00 95.50 170 THR A O 1
ATOM 1291 N N . GLU A 1 171 ? 10.378 -14.106 -23.778 1.00 93.19 171 GLU A N 1
ATOM 1292 C CA . GLU A 1 171 ? 11.017 -14.532 -25.012 1.00 93.19 171 GLU A CA 1
ATOM 1293 C C . GLU A 1 171 ? 9.990 -14.850 -26.095 1.00 93.19 171 GLU A C 1
ATOM 1295 O O . GLU A 1 171 ? 8.850 -15.226 -25.819 1.00 93.19 171 GLU A O 1
ATOM 1300 N N . MET A 1 172 ? 10.416 -14.728 -27.350 1.00 91.62 172 MET A N 1
ATOM 1301 C CA . MET A 1 172 ? 9.625 -15.183 -28.486 1.00 91.62 172 MET A CA 1
ATOM 1302 C C . MET A 1 172 ? 9.757 -16.699 -28.621 1.00 91.62 172 MET A C 1
ATOM 1304 O O . MET A 1 172 ? 10.840 -17.218 -28.888 1.00 91.62 172 MET A O 1
ATOM 1308 N N . SER A 1 173 ? 8.643 -17.413 -28.483 1.00 88.62 173 SER A N 1
ATOM 1309 C CA . SER A 1 173 ? 8.566 -18.863 -28.652 1.00 88.62 173 SER A CA 1
ATOM 1310 C C . SER A 1 173 ? 7.375 -19.205 -29.542 1.00 88.62 173 SER A C 1
ATOM 1312 O O . SER A 1 173 ? 6.225 -18.924 -29.207 1.00 88.62 173 SER A O 1
ATOM 1314 N N . GLY A 1 174 ? 7.647 -19.762 -30.728 1.00 84.44 174 GLY A N 1
ATOM 1315 C CA . GLY A 1 174 ? 6.603 -20.087 -31.709 1.00 84.44 174 GLY A CA 1
ATOM 1316 C C . GLY A 1 174 ? 5.829 -18.867 -32.227 1.00 84.44 174 GLY A C 1
ATOM 1317 O O . GLY A 1 174 ? 4.634 -18.970 -32.480 1.00 84.44 174 GLY A O 1
ATOM 1318 N N . GLY A 1 175 ? 6.483 -17.705 -32.340 1.00 88.62 175 GLY A N 1
ATOM 1319 C CA . GLY A 1 175 ? 5.856 -16.459 -32.806 1.00 88.62 175 GLY A CA 1
ATOM 1320 C C . GLY A 1 175 ? 5.007 -15.731 -31.759 1.00 88.62 175 GLY A C 1
ATOM 1321 O O . GLY A 1 175 ? 4.430 -14.694 -32.073 1.00 88.62 175 GLY A O 1
ATOM 1322 N N . GLN A 1 176 ? 4.947 -16.240 -30.525 1.00 90.00 176 GLN A N 1
ATOM 1323 C CA . GLN A 1 176 ? 4.272 -15.595 -29.401 1.00 90.00 176 GLN A CA 1
ATOM 1324 C C . GLN A 1 176 ? 5.273 -15.217 -28.316 1.00 90.00 176 GLN A C 1
ATOM 1326 O O . GLN A 1 176 ? 6.220 -15.955 -28.041 1.00 90.00 176 GLN A O 1
ATOM 1331 N N . GLU A 1 177 ? 5.030 -14.081 -27.678 1.00 90.88 177 GLU A N 1
ATOM 1332 C CA . GLU A 1 177 ? 5.767 -13.660 -26.497 1.00 90.88 177 GLU A CA 1
ATOM 1333 C C . GLU A 1 177 ? 5.317 -14.497 -25.291 1.00 90.88 177 GLU A C 1
ATOM 1335 O O . GLU A 1 177 ? 4.121 -14.631 -25.021 1.00 90.88 177 GLU A O 1
ATOM 1340 N N . ARG A 1 178 ? 6.269 -15.109 -24.585 1.00 92.94 178 ARG A N 1
ATOM 1341 C CA . ARG A 1 178 ? 6.017 -15.935 -23.397 1.00 92.94 178 ARG A CA 1
ATOM 1342 C C . ARG A 1 178 ? 6.983 -15.561 -22.279 1.00 92.94 178 ARG A C 1
ATOM 1344 O O . ARG A 1 178 ? 8.105 -15.174 -22.590 1.00 92.94 178 ARG A O 1
ATOM 1351 N N . PRO A 1 179 ? 6.598 -15.687 -20.998 1.00 93.50 179 PRO A N 1
ATOM 1352 C CA . PRO A 1 179 ? 7.528 -15.497 -19.890 1.00 93.50 179 PRO A CA 1
ATOM 1353 C C . PRO A 1 179 ? 8.769 -16.382 -20.035 1.00 93.50 179 PRO A C 1
ATOM 1355 O O . PRO A 1 179 ? 8.666 -17.525 -20.488 1.00 93.50 179 PRO A O 1
ATOM 1358 N N . LEU A 1 180 ? 9.930 -15.856 -19.642 1.00 94.88 180 LEU A N 1
ATOM 1359 C CA . LEU A 1 180 ? 11.166 -16.631 -19.612 1.00 94.88 180 LEU A CA 1
ATOM 1360 C C . LEU A 1 180 ? 10.987 -17.857 -18.696 1.00 94.88 180 LEU A C 1
ATOM 1362 O O . LEU A 1 180 ? 10.517 -17.709 -17.566 1.00 94.88 180 LEU A O 1
ATOM 1366 N N . PRO A 1 181 ? 11.363 -19.063 -19.153 1.00 94.06 181 PRO A N 1
ATOM 1367 C CA . PRO A 1 181 ? 11.307 -20.258 -18.325 1.00 94.06 181 PRO A CA 1
ATOM 1368 C C . PRO A 1 181 ? 12.350 -20.189 -17.195 1.00 94.06 181 PRO A C 1
ATOM 1370 O O . PRO A 1 181 ? 13.385 -19.523 -17.326 1.00 94.06 181 PRO A O 1
ATOM 1373 N N . GLY A 1 182 ? 12.094 -20.890 -16.086 1.00 91.44 182 GLY A N 1
ATOM 1374 C CA . GLY A 1 182 ? 12.935 -20.842 -14.880 1.00 91.44 182 GLY A CA 1
ATOM 1375 C C . GLY A 1 182 ? 14.384 -21.288 -15.115 1.00 91.44 182 GLY A C 1
ATOM 1376 O O . GLY A 1 182 ? 15.306 -20.815 -14.457 1.00 91.44 182 GLY A O 1
ATOM 1377 N N . GLU A 1 183 ? 14.611 -22.134 -16.119 1.00 93.38 183 GLU A N 1
ATOM 1378 C CA . GLU A 1 183 ? 15.935 -22.574 -16.561 1.00 93.38 183 GLU A CA 1
ATOM 1379 C C . GLU A 1 183 ? 16.754 -21.444 -17.206 1.00 93.38 183 GLU A C 1
ATOM 1381 O O . GLU A 1 183 ? 17.982 -21.530 -17.266 1.00 93.38 183 GLU A O 1
ATOM 1386 N N . LYS A 1 184 ? 16.100 -20.380 -17.694 1.00 94.62 184 LYS A N 1
ATOM 1387 C CA . LYS A 1 184 ? 16.749 -19.205 -18.299 1.00 94.62 184 LYS A CA 1
ATOM 1388 C C 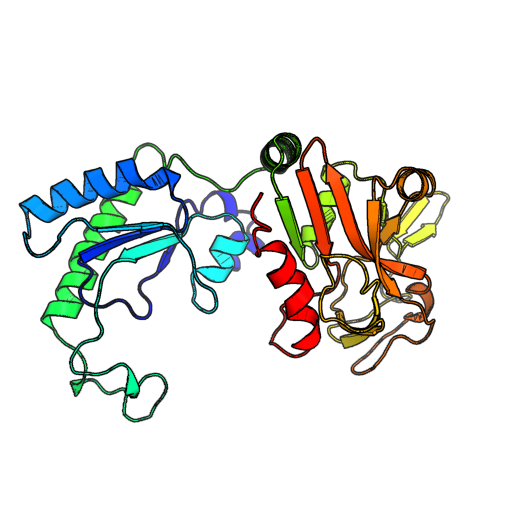. LYS A 1 184 ? 16.835 -18.026 -17.344 1.00 94.62 184 LYS A C 1
ATOM 1390 O O . LYS A 1 184 ? 17.823 -17.296 -17.389 1.00 94.62 184 LYS A O 1
ATOM 1395 N N . PHE A 1 185 ? 15.821 -17.833 -16.506 1.00 96.62 185 PHE A N 1
ATOM 1396 C CA . PHE A 1 185 ? 15.758 -16.717 -15.574 1.00 96.62 185 PHE A CA 1
ATOM 1397 C C . PHE A 1 185 ? 15.185 -17.166 -14.234 1.00 96.62 185 PHE A C 1
ATOM 1399 O O . PHE A 1 185 ? 14.029 -17.572 -14.143 1.00 96.62 185 PHE A O 1
ATOM 1406 N N . TYR A 1 186 ? 15.996 -17.056 -13.184 1.00 95.50 186 TYR A N 1
ATOM 1407 C CA . TYR A 1 186 ? 15.554 -17.325 -11.823 1.00 95.50 186 TYR A CA 1
ATOM 1408 C C . TYR A 1 186 ? 16.385 -16.522 -10.826 1.00 95.50 186 TYR A C 1
ATOM 1410 O O . TYR A 1 186 ? 17.580 -16.762 -10.623 1.00 95.50 186 TYR A O 1
ATOM 1418 N N . ILE A 1 187 ? 15.731 -15.552 -10.197 1.00 96.44 187 ILE A N 1
ATOM 1419 C CA . ILE A 1 187 ? 16.305 -14.730 -9.138 1.00 96.44 187 ILE A CA 1
ATOM 1420 C C . ILE A 1 187 ? 15.348 -14.821 -7.948 1.00 96.44 187 ILE A C 1
ATOM 1422 O O . ILE A 1 187 ? 14.353 -14.089 -7.918 1.00 96.44 187 ILE A O 1
ATOM 1426 N N . PRO A 1 188 ? 15.595 -15.745 -7.002 1.00 90.69 188 PRO A N 1
ATOM 1427 C CA . PRO A 1 188 ? 14.875 -15.740 -5.738 1.00 90.69 188 PRO A CA 1
ATOM 1428 C C . PRO A 1 188 ? 15.333 -14.532 -4.918 1.00 90.69 188 PRO A C 1
ATOM 1430 O O . PRO A 1 188 ? 16.408 -13.997 -5.193 1.00 90.69 188 PRO A O 1
ATOM 1433 N N . GLY A 1 189 ? 14.566 -14.160 -3.893 1.00 92.38 189 GLY A N 1
ATOM 1434 C CA . GLY A 1 189 ? 14.893 -13.117 -2.913 1.00 92.38 189 GLY A CA 1
ATOM 1435 C C . GLY A 1 189 ? 16.382 -12.752 -2.795 1.00 92.38 189 GLY A C 1
ATOM 1436 O O . GLY A 1 189 ? 17.141 -13.411 -2.083 1.00 92.38 189 GLY A O 1
ATOM 1437 N N . SER A 1 190 ? 16.789 -11.701 -3.510 1.00 95.38 190 SER A N 1
ATOM 1438 C CA . SER A 1 190 ? 18.175 -11.242 -3.673 1.00 95.38 190 SER A CA 1
ATOM 1439 C C . SER A 1 190 ? 18.245 -9.719 -3.693 1.00 95.38 190 SER A C 1
ATOM 1441 O O . SER A 1 190 ? 17.258 -9.039 -3.963 1.00 95.38 190 SER A O 1
ATOM 1443 N N . ILE A 1 191 ? 19.432 -9.168 -3.440 1.00 95.06 191 ILE A N 1
ATOM 1444 C CA . ILE A 1 191 ? 19.678 -7.727 -3.509 1.00 95.06 191 ILE A CA 1
ATOM 1445 C C . ILE A 1 191 ? 20.266 -7.387 -4.872 1.00 95.06 191 ILE A C 1
ATOM 1447 O O . ILE A 1 191 ? 21.357 -7.854 -5.219 1.00 95.06 191 ILE A O 1
ATOM 1451 N N . LEU A 1 192 ? 19.562 -6.549 -5.629 1.00 96.50 192 LEU A N 1
ATOM 1452 C CA . LEU A 1 192 ? 19.980 -6.076 -6.946 1.00 96.50 192 LEU A CA 1
ATOM 1453 C C . LEU A 1 192 ? 20.176 -4.561 -6.938 1.00 96.50 192 LEU A C 1
ATOM 1455 O O . LEU A 1 192 ? 19.461 -3.844 -6.248 1.00 96.50 192 LEU A O 1
ATOM 1459 N N . SER A 1 193 ? 21.115 -4.064 -7.736 1.00 96.81 193 SER A N 1
ATOM 1460 C CA . SER A 1 193 ? 21.315 -2.633 -7.944 1.00 96.81 193 SER A CA 1
ATOM 1461 C C . SER A 1 193 ? 20.501 -2.130 -9.131 1.00 96.81 193 SER A C 1
ATOM 1463 O O . SER A 1 193 ? 20.520 -2.733 -10.206 1.00 96.81 193 SER A O 1
ATOM 1465 N N . VAL A 1 194 ? 19.842 -0.990 -8.949 1.00 97.88 194 VAL A N 1
ATOM 1466 C CA . VAL A 1 194 ? 19.089 -0.266 -9.979 1.00 97.88 194 VAL A CA 1
ATOM 1467 C C . VAL A 1 194 ? 19.604 1.163 -10.102 1.00 97.88 194 VAL A C 1
ATOM 1469 O O . VAL A 1 194 ? 20.101 1.753 -9.139 1.00 97.88 194 VAL A O 1
ATOM 1472 N N . SER A 1 195 ? 19.466 1.732 -11.293 1.00 98.50 195 SER A N 1
ATOM 1473 C CA . SER A 1 195 ? 19.497 3.178 -11.487 1.00 98.50 195 SER A CA 1
ATOM 1474 C C . SER A 1 195 ? 18.158 3.778 -11.079 1.00 98.50 195 SER A C 1
ATOM 1476 O O . SER A 1 195 ? 17.120 3.137 -11.236 1.00 98.50 195 SER A O 1
ATOM 1478 N N . VAL A 1 196 ? 18.194 5.000 -10.555 1.00 98.12 196 VAL A N 1
ATOM 1479 C CA . VAL A 1 196 ? 17.019 5.733 -10.075 1.00 98.12 196 VAL A CA 1
ATOM 1480 C C . VAL A 1 196 ? 17.048 7.141 -10.649 1.00 98.12 196 VAL A C 1
ATOM 1482 O O . VAL A 1 196 ? 18.087 7.805 -10.615 1.00 98.12 196 VAL A O 1
ATOM 1485 N N . ASP A 1 197 ? 15.908 7.614 -11.142 1.00 97.25 197 ASP A N 1
ATOM 1486 C CA . ASP A 1 197 ? 15.726 9.025 -11.461 1.00 97.25 197 ASP A CA 1
ATOM 1487 C C . ASP A 1 197 ? 15.402 9.812 -10.186 1.00 97.25 197 ASP A C 1
ATOM 1489 O O . ASP A 1 197 ? 14.245 10.040 -9.833 1.00 97.25 197 ASP A O 1
ATOM 1493 N N . SER A 1 198 ? 16.451 10.242 -9.485 1.00 95.12 198 SER A N 1
ATOM 1494 C CA . SER A 1 198 ? 16.341 11.011 -8.242 1.00 95.12 198 SER A CA 1
ATOM 1495 C C . SER A 1 198 ? 15.801 12.436 -8.431 1.00 95.12 198 SER A C 1
ATOM 1497 O O . SER A 1 198 ? 15.698 13.175 -7.453 1.00 95.12 198 SER A O 1
ATOM 1499 N N . THR A 1 199 ? 15.504 12.861 -9.666 1.00 94.88 199 THR A N 1
ATOM 1500 C CA . THR A 1 199 ? 14.890 14.171 -9.935 1.00 94.88 199 THR A CA 1
ATOM 1501 C C . THR A 1 199 ? 13.371 14.144 -9.763 1.00 94.88 199 THR A C 1
ATOM 1503 O O . THR A 1 199 ? 12.761 15.186 -9.518 1.00 94.88 199 THR A O 1
ATOM 1506 N N . GLN A 1 200 ? 12.759 12.958 -9.829 1.00 94.38 200 GLN A N 1
ATOM 1507 C CA . GLN A 1 200 ? 11.328 12.781 -9.606 1.00 94.38 200 GLN A CA 1
ATOM 1508 C C . GLN A 1 200 ? 10.980 12.857 -8.119 1.00 94.38 200 GLN A C 1
ATOM 1510 O O . GLN A 1 200 ? 11.714 12.355 -7.267 1.00 94.38 200 GLN A O 1
ATOM 1515 N N . THR A 1 201 ? 9.805 13.418 -7.820 1.00 92.56 201 THR A N 1
ATOM 1516 C CA . THR A 1 201 ? 9.225 13.467 -6.464 1.00 92.56 201 THR A CA 1
ATOM 1517 C C . THR A 1 201 ? 9.169 12.086 -5.821 1.00 92.56 201 THR A C 1
ATOM 1519 O O . THR A 1 201 ? 9.516 11.933 -4.653 1.00 92.56 201 THR A O 1
ATOM 1522 N N . ALA A 1 202 ? 8.846 11.067 -6.622 1.00 93.75 202 ALA A N 1
ATOM 1523 C CA . ALA A 1 202 ? 8.760 9.680 -6.183 1.00 93.75 202 ALA A CA 1
ATOM 1524 C C . ALA A 1 202 ? 10.061 9.138 -5.573 1.00 93.75 202 ALA A C 1
ATOM 1526 O O . ALA A 1 202 ? 10.052 8.310 -4.663 1.00 93.75 202 ALA A O 1
ATOM 1527 N N . ALA A 1 203 ? 11.207 9.644 -6.028 1.00 95.06 203 ALA A N 1
ATOM 1528 C CA . ALA A 1 203 ? 12.530 9.213 -5.590 1.00 95.06 203 ALA A CA 1
ATOM 1529 C C . ALA A 1 203 ? 13.288 10.301 -4.810 1.00 95.06 203 ALA A C 1
ATOM 1531 O O . ALA A 1 203 ? 14.516 10.245 -4.689 1.00 95.06 203 ALA A O 1
ATOM 1532 N N . TRP A 1 204 ? 12.590 11.297 -4.255 1.00 93.56 204 TRP A N 1
ATOM 1533 C CA . TRP A 1 204 ? 13.229 12.340 -3.459 1.00 93.56 204 TRP A CA 1
ATOM 1534 C C . TRP A 1 204 ? 14.052 11.780 -2.298 1.00 93.56 204 TRP A C 1
ATOM 1536 O O . TRP A 1 204 ? 13.670 10.836 -1.602 1.00 93.56 204 TRP A O 1
ATOM 1546 N N . GLY A 1 205 ? 15.231 12.376 -2.110 1.00 92.62 205 GLY A N 1
ATOM 1547 C CA . GLY A 1 205 ? 16.205 11.961 -1.103 1.00 92.62 205 GLY A CA 1
ATOM 1548 C C . GLY A 1 205 ? 16.930 10.647 -1.418 1.00 92.62 205 GLY A C 1
ATOM 1549 O O . GLY A 1 205 ? 17.679 10.160 -0.563 1.00 92.62 205 GLY A O 1
ATOM 1550 N N . MET A 1 206 ? 16.720 10.048 -2.593 1.00 94.75 206 MET A N 1
ATOM 1551 C CA . MET A 1 206 ? 17.505 8.913 -3.084 1.00 94.75 206 MET A CA 1
ATOM 1552 C C . MET A 1 206 ? 18.687 9.389 -3.936 1.00 94.75 206 MET A C 1
ATOM 1554 O O . MET A 1 206 ? 18.658 10.473 -4.513 1.00 94.75 206 MET A O 1
ATOM 1558 N N . GLY A 1 207 ? 19.744 8.578 -4.008 1.00 95.06 207 GLY A N 1
ATOM 1559 C CA . GLY A 1 207 ? 20.804 8.770 -4.999 1.00 95.06 207 GLY A CA 1
ATOM 1560 C C . GLY A 1 207 ? 20.385 8.244 -6.374 1.00 95.06 207 GLY A C 1
ATOM 1561 O O . GLY A 1 207 ? 19.362 7.579 -6.505 1.00 95.06 207 GLY A O 1
ATOM 1562 N N . SER A 1 208 ? 21.221 8.459 -7.392 1.00 96.38 208 SER A N 1
ATOM 1563 C CA . SER A 1 208 ? 20.990 7.948 -8.757 1.00 96.38 208 SER A CA 1
ATOM 1564 C C . SER A 1 208 ? 21.153 6.427 -8.905 1.00 96.38 208 SER A C 1
ATOM 1566 O O . SER A 1 208 ? 20.953 5.869 -9.987 1.00 96.38 208 SER A O 1
ATOM 1568 N N . LYS A 1 209 ? 21.530 5.742 -7.819 1.00 96.00 209 LYS A N 1
ATOM 1569 C CA . LYS A 1 209 ? 21.551 4.286 -7.686 1.00 96.00 209 LYS A CA 1
ATOM 1570 C C . LYS A 1 209 ? 20.939 3.884 -6.351 1.00 96.00 209 LYS A C 1
ATOM 1572 O O . LYS A 1 209 ? 21.144 4.568 -5.348 1.00 96.00 209 LYS A O 1
ATOM 1577 N N . ALA A 1 210 ? 20.252 2.752 -6.341 1.00 94.69 210 ALA A N 1
ATOM 1578 C CA . ALA A 1 210 ? 19.725 2.130 -5.136 1.00 94.69 210 ALA A CA 1
ATOM 1579 C C . ALA A 1 210 ? 19.889 0.614 -5.212 1.00 94.69 210 ALA A C 1
ATOM 1581 O O . ALA A 1 210 ? 19.972 0.047 -6.300 1.00 94.69 210 ALA A O 1
ATOM 1582 N N . ASP A 1 211 ? 19.912 -0.032 -4.053 1.00 94.62 211 ASP A N 1
ATOM 1583 C CA . ASP A 1 211 ? 19.838 -1.482 -3.958 1.00 94.62 211 ASP A CA 1
ATOM 1584 C C . ASP A 1 211 ? 18.422 -1.870 -3.508 1.00 94.62 211 ASP A C 1
ATOM 1586 O O . ASP A 1 211 ? 17.869 -1.269 -2.584 1.00 94.62 211 ASP A O 1
ATOM 1590 N N . VAL A 1 212 ? 17.822 -2.834 -4.203 1.00 94.88 212 VAL A N 1
ATOM 1591 C CA . VAL A 1 212 ? 16.424 -3.258 -4.053 1.00 94.88 212 VAL A CA 1
ATOM 1592 C C . VAL A 1 212 ? 16.352 -4.753 -3.754 1.00 94.88 212 VAL A C 1
ATOM 1594 O O . VAL A 1 212 ? 17.177 -5.524 -4.249 1.00 94.88 212 VAL A O 1
ATOM 1597 N N . TYR A 1 213 ? 15.354 -5.169 -2.971 1.00 95.19 213 TYR A N 1
ATOM 1598 C CA . TYR A 1 213 ? 15.040 -6.585 -2.791 1.00 95.19 213 TYR A CA 1
ATOM 1599 C C . TYR A 1 213 ? 14.196 -7.077 -3.969 1.00 95.19 213 TYR A C 1
ATOM 1601 O O . TYR A 1 213 ? 13.114 -6.551 -4.229 1.00 95.19 213 TYR A O 1
ATOM 1609 N N . PHE A 1 214 ? 14.706 -8.064 -4.694 1.00 95.00 214 PHE A N 1
ATOM 1610 C CA . PHE A 1 214 ? 14.068 -8.668 -5.855 1.00 95.00 214 PHE A CA 1
ATOM 1611 C C . PHE A 1 214 ? 13.727 -10.121 -5.540 1.00 95.00 214 PHE A C 1
ATOM 1613 O O . PHE A 1 214 ? 14.625 -10.900 -5.226 1.00 95.00 214 PHE A O 1
ATOM 1620 N N . ASP A 1 215 ? 12.454 -10.488 -5.650 1.00 92.25 215 ASP A N 1
ATOM 1621 C CA . ASP A 1 215 ? 11.976 -11.848 -5.395 1.00 92.25 215 ASP A CA 1
ATOM 1622 C C . ASP A 1 215 ? 11.026 -12.281 -6.508 1.00 92.25 215 ASP A C 1
ATOM 1624 O O . ASP A 1 215 ? 9.821 -12.052 -6.434 1.00 92.25 215 ASP A O 1
ATOM 1628 N N . ALA A 1 216 ? 11.601 -12.799 -7.602 1.00 91.50 216 ALA A N 1
ATOM 1629 C CA . ALA A 1 216 ? 10.875 -13.058 -8.850 1.00 91.50 216 ALA A CA 1
ATOM 1630 C C . ALA A 1 216 ? 9.968 -11.879 -9.278 1.00 91.50 216 ALA A C 1
ATOM 1632 O O . ALA A 1 216 ? 8.877 -12.070 -9.815 1.00 91.50 216 ALA A O 1
ATOM 1633 N N . SER A 1 217 ? 10.417 -10.654 -8.995 1.00 94.75 217 SER A N 1
ATOM 1634 C CA . SER A 1 217 ? 9.599 -9.449 -9.075 1.00 94.75 217 SER A CA 1
ATOM 1635 C C . SER A 1 217 ? 9.290 -9.045 -10.526 1.00 94.75 217 SER A C 1
ATOM 1637 O O . SER A 1 217 ? 10.131 -9.252 -11.408 1.00 94.75 217 SER A O 1
ATOM 1639 N N . PRO A 1 218 ? 8.132 -8.409 -10.797 1.00 96.75 218 PRO A N 1
ATOM 1640 C CA . PRO A 1 218 ? 7.809 -7.891 -12.126 1.00 96.75 218 PRO A CA 1
ATOM 1641 C C . PRO A 1 218 ? 8.828 -6.862 -12.634 1.00 96.75 218 PRO A C 1
ATOM 1643 O O . PRO A 1 218 ? 9.294 -6.000 -11.885 1.00 96.75 218 PRO A O 1
ATOM 1646 N N . VAL A 1 219 ? 9.143 -6.934 -13.929 1.00 98.25 219 VAL A N 1
ATOM 1647 C CA . VAL A 1 219 ? 10.007 -5.980 -14.639 1.00 98.25 219 VAL A CA 1
ATOM 1648 C C . VAL A 1 219 ? 9.341 -5.616 -15.954 1.00 98.25 219 VAL A C 1
ATOM 1650 O O . VAL A 1 219 ? 8.781 -6.475 -16.638 1.00 98.25 219 VAL A O 1
ATOM 1653 N N . PHE A 1 220 ? 9.402 -4.342 -16.316 1.00 98.50 220 PHE A N 1
ATOM 1654 C CA . PHE A 1 220 ? 8.568 -3.776 -17.366 1.00 98.50 220 PHE A CA 1
ATOM 1655 C C . PHE A 1 220 ? 9.383 -3.247 -18.541 1.00 98.50 220 PHE A C 1
ATOM 1657 O O . PHE A 1 220 ? 10.508 -2.771 -18.386 1.00 98.50 220 PHE A O 1
ATOM 1664 N N . ARG A 1 221 ? 8.779 -3.273 -19.727 1.00 97.75 221 ARG A N 1
ATOM 1665 C CA . ARG A 1 221 ? 9.157 -2.413 -20.851 1.00 97.75 221 ARG A CA 1
ATOM 1666 C C . ARG A 1 221 ? 8.063 -1.375 -21.027 1.00 97.75 221 ARG A C 1
ATOM 1668 O O . ARG A 1 221 ? 6.893 -1.730 -21.127 1.00 97.75 221 ARG A O 1
ATOM 1675 N N . ILE A 1 222 ? 8.430 -0.100 -21.066 1.00 97.88 222 ILE A N 1
ATOM 1676 C CA . ILE A 1 222 ? 7.481 0.972 -21.375 1.00 97.88 222 ILE A CA 1
ATOM 1677 C C . ILE A 1 222 ? 7.401 1.107 -22.894 1.00 97.88 222 ILE A C 1
ATOM 1679 O O . ILE A 1 222 ? 8.432 1.143 -23.569 1.00 97.88 222 ILE A O 1
ATOM 1683 N N . LEU A 1 223 ? 6.189 1.184 -23.443 1.00 94.94 223 LEU A N 1
ATOM 1684 C CA . LEU A 1 223 ? 6.022 1.341 -24.883 1.00 94.94 223 LEU A CA 1
ATOM 1685 C C . LEU A 1 223 ? 6.547 2.729 -25.323 1.00 94.94 223 LEU A C 1
ATOM 1687 O O . LEU A 1 223 ? 6.238 3.726 -24.663 1.00 94.94 223 LEU A O 1
ATOM 1691 N N . PRO A 1 224 ? 7.308 2.844 -26.433 1.00 92.25 224 PRO A N 1
ATOM 1692 C CA . PRO A 1 224 ? 8.007 4.083 -26.796 1.00 92.25 224 PRO A CA 1
ATOM 1693 C C . PRO A 1 224 ? 7.115 5.331 -26.847 1.00 92.25 224 PRO A C 1
ATOM 1695 O O . PRO A 1 224 ? 7.496 6.399 -26.369 1.00 92.25 224 PRO A O 1
ATOM 1698 N N . GLN A 1 225 ? 5.895 5.196 -27.368 1.00 92.88 225 GLN A N 1
ATOM 1699 C CA . GLN A 1 225 ? 4.930 6.291 -27.449 1.00 92.88 225 GLN A CA 1
ATOM 1700 C C . GLN A 1 225 ? 4.511 6.828 -26.074 1.00 92.88 225 GLN A C 1
ATOM 1702 O O . GLN A 1 225 ? 4.265 8.026 -25.943 1.00 92.88 225 GLN A O 1
ATOM 1707 N N . ALA A 1 226 ? 4.462 5.971 -25.053 1.00 94.69 226 ALA A N 1
ATOM 1708 C CA . ALA A 1 226 ? 4.070 6.355 -23.702 1.00 94.69 226 ALA A CA 1
ATOM 1709 C C . ALA A 1 226 ? 5.162 7.169 -23.003 1.00 94.69 226 ALA A C 1
ATOM 1711 O O . ALA A 1 226 ? 4.853 8.104 -22.263 1.00 94.69 226 ALA A O 1
ATOM 1712 N N . VAL A 1 227 ? 6.432 6.864 -23.298 1.00 90.94 227 VAL A N 1
ATOM 1713 C CA . VAL A 1 227 ? 7.585 7.651 -22.836 1.00 90.94 227 VAL A CA 1
ATOM 1714 C C . VAL A 1 227 ? 7.549 9.046 -23.460 1.00 90.94 227 VAL A C 1
ATOM 1716 O O . VAL A 1 227 ? 7.623 10.046 -22.749 1.00 90.94 227 VAL A O 1
ATOM 1719 N N . VAL A 1 228 ? 7.370 9.128 -24.785 1.00 91.12 228 VAL A N 1
ATOM 1720 C CA . VAL A 1 228 ? 7.346 10.406 -25.522 1.00 91.12 228 VAL A CA 1
ATOM 1721 C C . VAL A 1 228 ? 6.219 11.316 -25.031 1.00 91.12 228 VAL A C 1
ATOM 1723 O O . VAL A 1 228 ? 6.430 12.511 -24.831 1.00 91.12 228 VAL A O 1
ATOM 1726 N N . LYS A 1 229 ? 5.032 10.754 -24.787 1.00 92.56 229 LYS A N 1
ATOM 1727 C CA . LYS A 1 229 ? 3.875 11.497 -24.272 1.00 92.56 229 LYS A CA 1
ATOM 1728 C C . LYS A 1 229 ? 3.915 11.744 -22.761 1.00 92.56 229 LYS A C 1
ATOM 1730 O O . LYS A 1 229 ? 3.018 12.402 -22.240 1.00 92.56 229 LYS A O 1
ATOM 1735 N N . ARG A 1 230 ? 4.927 11.224 -22.052 1.00 91.62 230 ARG A N 1
ATOM 1736 C CA . ARG A 1 230 ? 5.032 11.238 -20.580 1.00 91.62 230 ARG A CA 1
ATOM 1737 C C . ARG A 1 230 ? 3.811 10.634 -19.869 1.00 91.62 230 ARG A C 1
ATOM 1739 O O . ARG A 1 230 ? 3.526 10.979 -18.721 1.00 91.62 230 ARG A O 1
ATOM 1746 N N . GLU A 1 231 ? 3.109 9.727 -20.546 1.00 94.62 231 GLU A N 1
ATOM 1747 C CA . GLU A 1 231 ? 2.002 8.945 -19.983 1.00 94.62 231 GLU A CA 1
ATOM 1748 C C . GLU A 1 231 ? 2.525 7.946 -18.950 1.00 94.62 231 GLU A C 1
ATOM 1750 O O . GLU A 1 231 ? 1.873 7.716 -17.935 1.00 94.62 231 GLU A O 1
ATOM 1755 N N . VAL A 1 232 ? 3.723 7.405 -19.194 1.00 97.94 232 VAL A N 1
ATOM 1756 C CA . VAL A 1 232 ? 4.446 6.519 -18.281 1.00 97.94 232 VAL A CA 1
ATOM 1757 C C . VAL A 1 232 ? 5.893 6.988 -18.182 1.00 97.94 232 VAL A C 1
ATOM 1759 O O . VAL A 1 232 ? 6.557 7.191 -19.199 1.00 97.94 232 VAL A O 1
ATOM 1762 N N . GLN A 1 233 ? 6.379 7.171 -16.958 1.00 97.75 233 GLN A N 1
ATOM 1763 C CA . GLN A 1 233 ? 7.721 7.672 -16.667 1.00 97.75 233 GLN A CA 1
ATOM 1764 C C . GLN A 1 233 ? 8.463 6.660 -15.783 1.00 97.75 233 GLN A C 1
ATOM 1766 O O . GLN A 1 233 ? 7.940 6.288 -14.729 1.00 97.75 233 GLN A O 1
ATOM 1771 N N . PRO A 1 234 ? 9.652 6.178 -16.188 1.00 97.88 234 PRO A N 1
ATOM 1772 C CA . PRO A 1 234 ? 10.429 5.254 -15.371 1.00 97.88 234 PRO A CA 1
ATOM 1773 C C . PRO A 1 234 ? 10.981 5.976 -14.136 1.00 97.88 234 PRO A C 1
ATOM 1775 O O . PRO A 1 234 ? 11.548 7.057 -14.251 1.00 97.88 234 PRO A O 1
ATOM 1778 N N . ILE A 1 235 ? 10.839 5.364 -12.963 1.00 98.19 235 ILE A N 1
ATOM 1779 C CA . ILE A 1 235 ? 11.425 5.825 -11.694 1.00 98.19 235 ILE A CA 1
ATOM 1780 C C . ILE A 1 235 ? 12.747 5.094 -11.439 1.00 98.19 235 ILE A C 1
ATOM 1782 O O . ILE A 1 235 ? 13.723 5.702 -11.004 1.00 98.19 235 ILE A O 1
ATOM 1786 N N . ALA A 1 236 ? 12.792 3.788 -11.723 1.00 98.25 236 ALA A N 1
ATOM 1787 C CA . ALA A 1 236 ? 13.984 2.965 -11.554 1.00 98.25 236 ALA A CA 1
ATOM 1788 C C . ALA A 1 236 ? 14.096 1.894 -12.645 1.00 98.25 236 ALA A C 1
ATOM 1790 O O . ALA A 1 236 ? 13.086 1.363 -13.111 1.00 98.25 236 ALA A O 1
ATOM 1791 N N . TRP A 1 237 ? 15.321 1.552 -13.037 1.00 98.62 237 TRP A N 1
ATOM 1792 C CA . TRP A 1 237 ? 15.611 0.555 -14.075 1.00 98.62 237 TRP A CA 1
ATOM 1793 C C . TRP A 1 237 ? 16.959 -0.129 -13.843 1.00 98.62 237 TRP A C 1
ATOM 1795 O O . TRP A 1 237 ? 17.846 0.400 -13.170 1.00 98.62 237 TRP A O 1
ATOM 1805 N N . PHE A 1 238 ? 17.135 -1.314 -14.417 1.00 98.56 238 PHE A N 1
ATOM 1806 C CA . PHE A 1 238 ? 18.405 -2.031 -14.367 1.00 98.56 238 PHE A CA 1
ATOM 1807 C C . PHE A 1 238 ? 19.328 -1.532 -15.482 1.00 98.56 238 PHE A C 1
ATOM 1809 O O . PHE A 1 238 ? 19.107 -1.787 -16.660 1.00 98.56 238 PHE A O 1
ATOM 1816 N N . SER A 1 239 ? 20.389 -0.819 -15.113 1.00 97.44 239 SER A N 1
ATOM 1817 C CA . SER A 1 239 ? 21.353 -0.228 -16.055 1.00 97.44 239 SER A CA 1
ATOM 1818 C C . SER A 1 239 ? 22.592 -1.094 -16.311 1.00 97.44 239 SER A C 1
ATOM 1820 O O . SER A 1 239 ? 23.536 -0.646 -16.961 1.00 97.44 239 SER A O 1
ATOM 1822 N N . SER A 1 240 ? 22.621 -2.316 -15.776 1.00 96.25 240 SER A N 1
ATOM 1823 C CA . SER A 1 240 ? 23.763 -3.230 -15.836 1.00 96.25 240 SER A CA 1
ATOM 1824 C C . SER A 1 240 ? 23.305 -4.660 -16.097 1.00 96.25 240 SER A C 1
ATOM 1826 O O . SER A 1 240 ? 22.339 -5.119 -15.493 1.00 96.25 240 SER A O 1
ATOM 1828 N N . VAL A 1 241 ? 24.076 -5.393 -16.906 1.00 97.12 241 VAL A N 1
ATOM 1829 C CA . VAL A 1 241 ? 23.909 -6.836 -17.156 1.00 97.12 241 VAL A CA 1
ATOM 1830 C C . VAL A 1 241 ? 24.325 -7.689 -15.954 1.00 97.12 241 VAL A C 1
ATOM 1832 O O . VAL A 1 241 ? 24.134 -8.903 -15.957 1.00 97.12 241 VAL A O 1
ATOM 1835 N N . LYS A 1 242 ? 24.929 -7.068 -14.932 1.00 97.19 242 LYS A N 1
ATOM 1836 C CA . LYS A 1 242 ? 25.309 -7.692 -13.660 1.00 97.19 242 LYS A CA 1
ATOM 1837 C C . LYS A 1 242 ? 24.770 -6.875 -12.476 1.00 97.19 242 LYS A C 1
ATOM 1839 O O . LYS A 1 242 ? 25.561 -6.213 -11.801 1.00 97.19 242 LYS A O 1
ATOM 1844 N N . PRO A 1 243 ? 23.444 -6.827 -12.251 1.00 97.31 243 PRO A N 1
ATOM 1845 C CA . PRO A 1 243 ? 22.871 -6.033 -11.169 1.00 97.31 243 PRO A CA 1
ATOM 1846 C C . PRO A 1 243 ? 23.015 -6.693 -9.789 1.00 97.31 243 PRO A C 1
ATOM 1848 O O . PRO A 1 243 ? 22.782 -6.019 -8.790 1.00 97.31 243 PRO A O 1
ATOM 1851 N N . LEU A 1 244 ? 23.387 -7.976 -9.692 1.00 97.69 244 LEU A N 1
ATOM 1852 C CA . LEU A 1 244 ? 23.474 -8.684 -8.411 1.00 97.69 244 LEU A CA 1
ATOM 1853 C C . LEU A 1 244 ? 24.480 -8.034 -7.449 1.00 97.69 244 LEU A C 1
ATOM 1855 O O . LEU A 1 244 ? 25.658 -7.875 -7.768 1.00 97.69 244 LEU A O 1
ATOM 1859 N N . ARG A 1 245 ? 24.010 -7.722 -6.239 1.00 95.50 245 ARG A N 1
ATOM 1860 C CA . ARG A 1 245 ? 24.834 -7.282 -5.104 1.00 95.50 245 ARG A CA 1
ATOM 1861 C C . ARG A 1 245 ? 25.034 -8.393 -4.084 1.00 95.50 245 ARG A C 1
ATOM 1863 O O . ARG A 1 245 ? 26.133 -8.548 -3.565 1.00 95.50 245 ARG A O 1
ATOM 1870 N N . SER A 1 246 ? 23.972 -9.136 -3.782 1.00 94.56 246 SER A N 1
ATOM 1871 C CA . SER A 1 246 ? 23.972 -10.217 -2.794 1.00 94.56 246 SER A CA 1
ATOM 1872 C C . SER A 1 246 ? 22.843 -11.205 -3.082 1.00 94.56 246 SER A C 1
ATOM 1874 O O . SER A 1 246 ? 21.778 -10.798 -3.545 1.00 94.56 246 SER A O 1
ATOM 1876 N N . GLY A 1 247 ? 23.064 -12.486 -2.789 1.00 94.69 247 GLY A N 1
ATOM 1877 C CA . GLY A 1 247 ? 22.116 -13.568 -3.059 1.00 94.69 247 GLY A CA 1
ATOM 1878 C C . GLY A 1 247 ? 22.463 -14.358 -4.320 1.00 94.69 247 GLY A C 1
ATOM 1879 O O . GLY A 1 247 ? 23.636 -14.567 -4.632 1.00 94.69 247 GLY A O 1
ATOM 1880 N N . TRP A 1 248 ? 21.437 -14.812 -5.034 1.00 96.00 248 TRP A N 1
ATOM 1881 C CA . TRP A 1 248 ? 21.563 -15.664 -6.213 1.00 96.00 248 TRP A CA 1
ATOM 1882 C C . TRP A 1 248 ? 20.809 -15.050 -7.386 1.00 96.00 248 TRP A C 1
ATOM 1884 O O . TRP A 1 248 ? 19.628 -14.747 -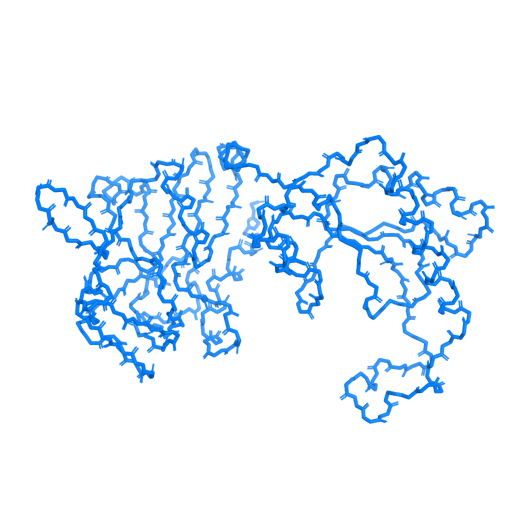7.268 1.00 96.00 248 TRP A O 1
ATOM 1894 N N . ALA A 1 249 ? 21.458 -14.919 -8.543 1.00 97.38 249 ALA A N 1
ATOM 1895 C CA . ALA A 1 249 ? 20.772 -14.432 -9.732 1.00 97.38 249 ALA A CA 1
ATOM 1896 C C . ALA A 1 249 ? 21.197 -15.165 -11.002 1.00 97.38 249 ALA A C 1
ATOM 1898 O O . ALA A 1 249 ? 22.238 -14.872 -11.604 1.00 97.38 249 ALA A O 1
ATOM 1899 N N . TRP A 1 250 ? 20.342 -16.093 -11.427 1.00 97.38 250 TRP A N 1
ATOM 1900 C CA . TRP A 1 250 ? 20.463 -16.803 -12.689 1.00 97.38 250 TRP A CA 1
ATOM 1901 C C . TRP A 1 250 ? 19.762 -16.024 -13.805 1.00 97.38 250 TRP A C 1
ATOM 1903 O O . TRP A 1 250 ? 18.620 -15.597 -13.649 1.00 97.38 250 TRP A O 1
ATOM 1913 N N . GLY A 1 251 ? 20.453 -15.809 -14.927 1.00 96.69 251 GLY A N 1
ATOM 1914 C CA . GLY A 1 251 ? 19.893 -15.066 -16.062 1.00 96.69 251 GLY A CA 1
ATOM 1915 C C . GLY A 1 251 ? 19.800 -13.547 -15.872 1.00 96.69 251 GLY A C 1
ATOM 1916 O O . GLY A 1 251 ? 19.117 -12.882 -16.640 1.00 96.69 251 GLY A O 1
ATOM 1917 N N . GLN A 1 252 ? 20.492 -12.957 -14.892 1.00 97.56 252 GLN A N 1
ATOM 1918 C CA . GLN A 1 252 ? 20.368 -11.524 -14.561 1.00 97.56 252 GLN A CA 1
ATOM 1919 C C . GLN A 1 252 ? 20.633 -10.546 -15.724 1.00 97.56 252 GLN A C 1
ATOM 1921 O O . GLN A 1 252 ? 20.177 -9.410 -15.672 1.00 97.56 252 GLN A O 1
ATOM 1926 N N . ALA A 1 253 ? 21.313 -10.978 -16.790 1.00 97.38 253 ALA A N 1
ATOM 1927 C CA . ALA A 1 253 ? 21.508 -10.172 -17.994 1.00 97.38 253 ALA A CA 1
ATOM 1928 C C . ALA A 1 253 ? 20.190 -9.825 -18.715 1.00 97.38 253 ALA A C 1
ATOM 1930 O O . ALA A 1 253 ? 20.120 -8.780 -19.354 1.00 97.38 253 ALA A O 1
ATOM 1931 N N . TYR A 1 254 ? 19.137 -10.644 -18.571 1.00 97.38 254 TYR A N 1
ATOM 1932 C CA . TYR A 1 254 ? 17.800 -10.347 -19.107 1.00 97.38 254 TYR A CA 1
ATOM 1933 C C . TYR A 1 254 ? 17.150 -9.116 -18.462 1.00 97.38 254 TYR A C 1
ATOM 1935 O O . TYR A 1 254 ? 16.193 -8.581 -19.013 1.00 97.38 254 TYR A O 1
ATOM 1943 N N . LEU A 1 255 ? 17.660 -8.656 -17.314 1.00 98.00 255 LEU A N 1
ATOM 1944 C CA . LEU A 1 255 ? 17.162 -7.453 -16.655 1.00 98.00 255 LEU A CA 1
ATOM 1945 C C . LEU A 1 255 ? 17.627 -6.168 -17.330 1.00 98.00 255 LEU A C 1
ATOM 1947 O O . LEU A 1 255 ? 17.002 -5.144 -17.089 1.00 98.00 255 LEU A O 1
ATOM 1951 N N . GLN A 1 256 ? 18.702 -6.195 -18.127 1.00 97.62 256 GLN A N 1
ATOM 1952 C CA . GLN A 1 256 ? 19.281 -4.994 -18.733 1.00 97.62 256 GLN A CA 1
ATOM 1953 C C . GLN A 1 256 ? 18.208 -4.152 -19.437 1.00 97.62 256 GLN A C 1
ATOM 1955 O O . GLN A 1 256 ? 17.424 -4.662 -20.234 1.00 97.62 256 GLN A O 1
ATOM 1960 N N . ASP A 1 257 ? 18.191 -2.860 -19.112 1.00 97.06 257 ASP A N 1
ATOM 1961 C CA . ASP A 1 257 ? 17.240 -1.842 -19.577 1.00 97.06 257 ASP A CA 1
ATOM 1962 C C . ASP A 1 257 ? 15.775 -2.078 -19.160 1.00 97.06 257 ASP A C 1
ATOM 1964 O O . ASP A 1 257 ? 14.892 -1.279 -19.476 1.00 97.06 257 ASP A O 1
ATOM 1968 N N . GLY A 1 258 ? 15.504 -3.135 -18.393 1.00 98.12 258 GLY A N 1
ATOM 1969 C CA . GLY A 1 258 ? 14.212 -3.404 -17.784 1.00 98.12 258 GLY A CA 1
ATOM 1970 C C . GLY A 1 258 ? 13.867 -2.369 -16.715 1.00 98.12 258 GLY A C 1
ATOM 1971 O O . GLY A 1 258 ? 14.679 -2.035 -15.846 1.00 98.12 258 GLY A O 1
ATOM 1972 N N . VAL A 1 259 ? 12.634 -1.874 -16.760 1.00 98.62 259 VAL A N 1
ATOM 1973 C CA . VAL A 1 259 ? 12.104 -0.895 -15.811 1.00 98.62 259 VAL A CA 1
ATOM 1974 C C . VAL A 1 259 ? 11.629 -1.625 -14.559 1.00 98.62 259 VAL A C 1
ATOM 1976 O O . VAL A 1 259 ? 10.731 -2.462 -14.615 1.00 98.62 259 VAL A O 1
ATOM 1979 N N . ALA A 1 260 ? 12.242 -1.302 -13.425 1.00 98.25 260 ALA A N 1
ATOM 1980 C CA . ALA A 1 260 ? 11.912 -1.862 -12.120 1.00 98.25 260 ALA A CA 1
ATOM 1981 C C . ALA A 1 260 ? 10.787 -1.077 -11.430 1.00 98.25 260 ALA A C 1
ATOM 1983 O O . ALA A 1 260 ? 10.028 -1.643 -10.650 1.00 98.25 260 ALA A O 1
ATOM 1984 N N . ALA A 1 261 ? 10.670 0.223 -11.705 1.00 98.38 261 ALA A N 1
ATOM 1985 C CA . ALA A 1 261 ? 9.593 1.047 -11.176 1.00 98.38 261 ALA A CA 1
ATOM 1986 C C . ALA A 1 261 ? 9.196 2.154 -12.149 1.00 98.38 261 ALA A C 1
ATOM 1988 O O . ALA A 1 261 ? 10.055 2.698 -12.845 1.00 98.38 261 ALA A O 1
ATOM 1989 N N . PHE A 1 262 ? 7.918 2.523 -12.169 1.00 98.56 262 PHE A N 1
ATOM 1990 C CA . PHE A 1 262 ? 7.401 3.619 -12.986 1.00 98.56 262 PHE A CA 1
ATOM 1991 C C . PHE A 1 262 ? 6.194 4.301 -12.338 1.00 98.56 262 PHE A C 1
ATOM 1993 O O . PHE A 1 262 ? 5.518 3.730 -11.482 1.00 98.56 262 PHE A O 1
ATOM 2000 N N . VAL A 1 263 ? 5.898 5.513 -12.804 1.00 98.06 263 VAL A N 1
ATOM 2001 C CA . VAL A 1 263 ? 4.626 6.200 -12.567 1.00 98.06 263 VAL A CA 1
ATOM 2002 C C . VAL A 1 263 ? 3.866 6.341 -13.881 1.00 98.06 263 VAL A C 1
ATOM 2004 O O . VAL A 1 263 ? 4.451 6.683 -14.909 1.00 98.06 263 VAL A O 1
ATOM 2007 N N . ALA A 1 264 ? 2.562 6.079 -13.854 1.00 98.00 264 ALA A N 1
ATOM 2008 C CA . ALA A 1 264 ? 1.667 6.219 -14.995 1.00 98.00 264 ALA A CA 1
ATOM 2009 C C . ALA A 1 264 ? 0.489 7.145 -14.675 1.00 98.00 264 ALA A C 1
ATOM 2011 O O . ALA A 1 264 ? -0.046 7.125 -13.564 1.00 98.00 264 ALA A O 1
ATOM 2012 N N . ASN A 1 265 ? 0.061 7.934 -15.660 1.00 95.94 265 ASN A N 1
ATOM 2013 C CA . ASN A 1 265 ? -1.194 8.677 -15.580 1.00 95.94 265 ASN A CA 1
ATOM 2014 C C . ASN A 1 265 ? -2.356 7.746 -15.950 1.00 95.94 265 ASN A C 1
ATOM 2016 O O . ASN A 1 265 ? -2.318 7.095 -16.994 1.00 95.94 265 ASN A O 1
ATOM 2020 N N . VAL A 1 266 ? -3.399 7.708 -15.120 1.00 95.38 266 VAL A N 1
ATOM 2021 C CA . VAL A 1 266 ? -4.635 6.955 -15.390 1.00 95.38 266 VAL A CA 1
ATOM 2022 C C . VAL A 1 266 ? -5.815 7.886 -15.130 1.00 95.38 266 VAL A C 1
ATOM 2024 O O . VAL A 1 266 ? -6.143 8.180 -13.984 1.00 95.38 266 VAL A O 1
ATOM 2027 N N . GLY A 1 267 ? -6.423 8.396 -16.206 1.00 94.44 267 GLY A N 1
ATOM 2028 C CA . GLY A 1 267 ? -7.378 9.504 -16.121 1.00 94.44 267 GLY A CA 1
ATOM 2029 C C . GLY A 1 267 ? -6.742 10.730 -15.458 1.00 94.44 267 GLY A C 1
ATOM 2030 O O . GLY A 1 267 ? -5.678 11.169 -15.893 1.00 94.44 267 GLY A O 1
ATOM 2031 N N . ALA A 1 268 ? -7.374 11.273 -14.414 1.00 95.69 268 ALA A N 1
ATOM 2032 C CA . ALA A 1 268 ? -6.816 12.387 -13.642 1.00 95.69 268 ALA A CA 1
ATOM 2033 C C . ALA A 1 268 ? -5.815 11.952 -12.549 1.00 95.69 268 ALA A C 1
ATOM 2035 O O . ALA A 1 268 ? -5.184 12.807 -11.930 1.00 95.69 268 ALA A O 1
ATOM 2036 N N . GLY A 1 269 ? -5.691 10.649 -12.281 1.00 96.25 269 GLY A N 1
ATOM 2037 C CA . GLY A 1 269 ? -4.910 10.099 -11.174 1.00 96.25 269 GLY A CA 1
ATOM 2038 C C . GLY A 1 269 ? -3.556 9.520 -11.570 1.00 96.25 269 GLY A C 1
ATOM 2039 O O . GLY A 1 269 ? -3.106 9.599 -12.720 1.00 96.25 269 GLY A O 1
ATOM 2040 N N . LYS A 1 270 ? -2.897 8.913 -10.579 1.00 96.69 270 LYS A N 1
ATOM 2041 C CA . LYS A 1 270 ? -1.528 8.387 -10.673 1.00 96.69 270 LYS A CA 1
ATOM 2042 C C . LYS A 1 270 ? -1.457 6.938 -10.199 1.00 96.69 270 LYS A C 1
ATOM 2044 O O . LYS A 1 270 ? -1.875 6.628 -9.086 1.00 96.69 270 LYS A O 1
ATOM 2049 N N . LEU A 1 271 ? -0.864 6.068 -11.011 1.00 97.44 271 LEU A N 1
ATOM 2050 C CA . LEU A 1 271 ? -0.452 4.726 -10.605 1.00 97.44 271 LEU A CA 1
ATOM 2051 C C . LEU A 1 271 ? 1.066 4.697 -10.424 1.00 97.44 271 LEU A C 1
ATOM 2053 O O . LEU A 1 271 ? 1.798 4.878 -11.395 1.00 97.44 271 LEU A O 1
ATOM 2057 N N . PHE A 1 272 ? 1.525 4.411 -9.211 1.00 97.88 272 PHE A N 1
ATOM 2058 C CA . PHE A 1 272 ? 2.920 4.099 -8.916 1.00 97.88 272 PHE A CA 1
ATOM 2059 C C . PHE A 1 272 ? 3.093 2.585 -8.861 1.00 97.88 272 PHE A C 1
ATOM 2061 O O . PHE A 1 272 ? 2.401 1.894 -8.106 1.00 97.88 272 PHE A O 1
ATOM 2068 N N . ALA A 1 273 ? 4.003 2.063 -9.675 1.00 97.81 273 ALA A N 1
ATOM 2069 C CA . ALA A 1 273 ? 4.300 0.644 -9.753 1.00 97.81 273 ALA A CA 1
ATOM 2070 C C . ALA A 1 273 ? 5.761 0.395 -9.398 1.00 97.81 273 ALA A C 1
ATOM 2072 O O . ALA A 1 273 ? 6.662 0.804 -10.128 1.00 97.81 273 ALA A O 1
ATOM 2073 N N . PHE A 1 274 ? 5.984 -0.297 -8.283 1.00 97.56 274 PHE A N 1
ATOM 2074 C CA . PHE A 1 274 ? 7.296 -0.718 -7.810 1.00 97.56 274 PHE A CA 1
ATOM 2075 C C . PHE A 1 274 ? 7.393 -2.238 -7.916 1.00 97.56 274 PHE A C 1
ATOM 2077 O O . PHE A 1 274 ? 6.850 -2.958 -7.085 1.00 97.56 274 PHE A O 1
ATOM 2084 N N . GLY A 1 275 ? 8.051 -2.737 -8.962 1.00 96.75 275 GLY A N 1
ATOM 2085 C CA . GLY A 1 275 ? 8.245 -4.172 -9.169 1.00 96.75 275 GLY A CA 1
ATOM 2086 C C . GLY A 1 275 ? 8.962 -4.837 -7.989 1.00 96.75 275 GLY A C 1
ATOM 2087 O O . GLY A 1 275 ? 8.423 -5.792 -7.440 1.00 96.75 275 GLY A O 1
ATOM 2088 N N . PRO A 1 276 ? 10.135 -4.340 -7.550 1.00 95.50 276 PRO A N 1
ATOM 2089 C CA . PRO A 1 276 ? 10.838 -4.861 -6.379 1.00 95.50 276 PRO A CA 1
ATOM 2090 C C . PRO A 1 276 ? 10.038 -4.747 -5.073 1.00 95.50 276 PRO A C 1
ATOM 2092 O O . PRO A 1 276 ? 9.200 -3.861 -4.907 1.00 95.50 276 PRO A O 1
ATOM 2095 N N . GLU A 1 277 ? 10.374 -5.581 -4.091 1.00 92.06 277 GLU A N 1
ATOM 2096 C CA . GLU A 1 277 ? 9.733 -5.603 -2.773 1.00 92.06 277 GLU A CA 1
ATOM 2097 C C . GLU A 1 277 ? 10.285 -4.490 -1.863 1.00 92.06 277 GLU A C 1
ATOM 2099 O O . GLU A 1 277 ? 11.019 -4.725 -0.900 1.00 92.06 277 GLU A O 1
ATOM 2104 N N . ILE A 1 278 ? 9.937 -3.238 -2.171 1.00 89.75 278 ILE A N 1
ATOM 2105 C CA . ILE A 1 278 ? 10.542 -2.033 -1.570 1.00 89.75 278 ILE A CA 1
ATOM 2106 C C . ILE A 1 278 ? 10.309 -1.863 -0.056 1.00 89.75 278 ILE A C 1
ATOM 2108 O O . ILE A 1 278 ? 10.905 -0.966 0.541 1.00 89.75 278 ILE A O 1
ATOM 2112 N N . THR A 1 279 ? 9.468 -2.701 0.562 1.00 85.38 279 THR A N 1
ATOM 2113 C CA . THR A 1 279 ? 9.163 -2.707 2.007 1.00 85.38 279 THR A CA 1
ATOM 2114 C C . THR A 1 279 ? 9.634 -3.973 2.737 1.00 85.38 279 THR A C 1
ATOM 2116 O O . THR A 1 279 ? 9.418 -4.109 3.943 1.00 85.38 279 THR A O 1
ATOM 2119 N N . PHE A 1 280 ? 10.288 -4.915 2.049 1.00 81.12 280 PHE A N 1
ATOM 2120 C CA . PHE A 1 280 ? 10.568 -6.234 2.616 1.00 81.12 280 PHE A CA 1
ATOM 2121 C C . PHE A 1 280 ? 11.654 -6.215 3.701 1.00 81.12 280 PHE A C 1
ATOM 2123 O O . PHE A 1 280 ? 12.820 -5.904 3.448 1.00 81.12 280 PHE A O 1
ATOM 2130 N N . ARG A 1 281 ? 11.257 -6.599 4.926 1.00 68.62 281 ARG A N 1
ATOM 2131 C CA . ARG A 1 281 ? 12.117 -6.897 6.097 1.00 68.62 281 ARG A CA 1
ATOM 2132 C C . ARG A 1 281 ? 13.228 -5.874 6.389 1.00 68.62 281 ARG A C 1
ATOM 2134 O O . ARG A 1 281 ? 14.249 -6.238 6.963 1.00 68.62 281 ARG A O 1
ATOM 2141 N N . ALA A 1 282 ? 13.041 -4.616 5.990 1.00 60.59 282 ALA A N 1
ATOM 2142 C CA . ALA A 1 282 ? 13.994 -3.520 6.173 1.00 60.59 282 ALA A CA 1
ATOM 2143 C C . ALA A 1 282 ? 15.409 -3.740 5.580 1.00 60.59 282 ALA A C 1
ATOM 2145 O O . ALA A 1 282 ? 16.299 -2.920 5.801 1.00 60.59 282 ALA A O 1
ATOM 2146 N N . GLN A 1 283 ? 15.636 -4.788 4.773 1.00 59.97 283 GLN A N 1
ATOM 2147 C CA . GLN A 1 283 ? 16.957 -5.049 4.177 1.00 59.97 283 GLN A CA 1
ATOM 2148 C C . GLN A 1 283 ? 17.390 -3.934 3.219 1.00 59.97 283 GLN A C 1
ATOM 2150 O O . GLN A 1 283 ? 18.581 -3.682 3.051 1.00 59.97 283 GLN A O 1
ATOM 2155 N N . THR A 1 284 ? 16.426 -3.210 2.653 1.00 63.34 284 THR A N 1
ATOM 2156 C CA . THR A 1 284 ? 16.659 -2.025 1.834 1.00 63.34 284 THR A CA 1
ATOM 2157 C C . THR A 1 284 ? 16.000 -0.805 2.469 1.00 63.34 284 THR A C 1
ATOM 2159 O O . THR A 1 284 ? 15.158 -0.160 1.859 1.00 63.34 284 THR A O 1
ATOM 2162 N N . HIS A 1 285 ? 16.395 -0.425 3.692 1.00 72.38 285 HIS A N 1
ATOM 2163 C CA . HIS A 1 285 ? 15.981 0.860 4.297 1.00 72.38 285 HIS A CA 1
ATOM 2164 C C . HIS A 1 285 ? 16.065 2.044 3.309 1.00 72.38 285 HIS A C 1
ATOM 2166 O O . HIS A 1 285 ? 15.249 2.963 3.357 1.00 72.38 285 HIS A O 1
ATOM 2172 N N . GLY A 1 286 ? 17.018 2.003 2.368 1.00 81.56 286 GLY A N 1
ATOM 2173 C CA . GLY A 1 286 ? 17.155 2.988 1.295 1.00 81.56 286 GLY A CA 1
ATOM 2174 C C . GLY A 1 286 ? 15.947 3.118 0.355 1.00 81.56 286 GLY A C 1
ATOM 2175 O O . GLY A 1 286 ? 15.750 4.199 -0.195 1.00 81.56 286 GLY A O 1
ATOM 2176 N N . THR A 1 287 ? 15.121 2.078 0.190 1.00 88.12 287 THR A N 1
ATOM 2177 C CA . THR A 1 287 ? 13.961 2.065 -0.722 1.00 88.12 287 THR A CA 1
ATOM 2178 C C . THR A 1 287 ? 12.655 2.481 -0.061 1.00 88.12 287 THR A C 1
ATOM 2180 O O . THR A 1 287 ? 11.683 2.714 -0.769 1.00 88.12 287 THR A O 1
ATOM 2183 N N . PHE A 1 288 ? 12.606 2.643 1.266 1.00 88.56 288 PHE A N 1
ATOM 2184 C CA . PHE A 1 288 ? 11.382 3.068 1.964 1.00 88.56 288 PHE A CA 1
ATOM 2185 C C . PHE A 1 288 ? 10.902 4.451 1.513 1.00 88.56 288 PHE A C 1
ATOM 2187 O O . PHE A 1 288 ? 9.702 4.718 1.507 1.00 88.56 288 PHE A O 1
ATOM 2194 N N . LYS A 1 289 ? 11.834 5.307 1.076 1.00 91.25 289 LYS A N 1
ATOM 2195 C CA . LYS A 1 289 ? 11.526 6.622 0.501 1.00 91.25 289 LYS A CA 1
ATOM 2196 C C . LYS A 1 289 ? 10.571 6.510 -0.689 1.00 91.25 289 LYS A C 1
ATOM 2198 O O . LYS A 1 289 ? 9.652 7.310 -0.762 1.00 91.25 289 LYS A O 1
ATOM 2203 N N . LEU A 1 290 ? 10.712 5.479 -1.531 1.00 92.38 290 LEU A N 1
ATOM 2204 C CA . LEU A 1 290 ? 9.819 5.245 -2.673 1.00 92.38 290 LEU A CA 1
ATOM 2205 C C . LEU A 1 290 ? 8.359 5.066 -2.253 1.00 92.38 290 LEU A C 1
ATOM 2207 O O . LEU A 1 290 ? 7.476 5.486 -2.978 1.00 92.38 290 LEU A O 1
ATOM 2211 N N . LEU A 1 291 ? 8.088 4.455 -1.095 1.00 90.62 291 LEU A N 1
ATOM 2212 C CA . LEU A 1 291 ? 6.720 4.343 -0.586 1.00 90.62 291 LEU A CA 1
ATOM 2213 C C . LEU A 1 291 ? 6.291 5.628 0.127 1.00 90.62 291 LEU A C 1
ATOM 2215 O O . LEU A 1 291 ? 5.210 6.150 -0.129 1.00 90.62 291 LEU A O 1
ATOM 2219 N N . PHE A 1 292 ? 7.118 6.134 1.044 1.00 89.19 292 PHE A N 1
ATOM 2220 C CA . PHE A 1 292 ? 6.735 7.273 1.878 1.00 89.19 292 PHE A CA 1
ATOM 2221 C C . PHE A 1 292 ? 6.532 8.561 1.080 1.00 89.19 292 PHE A C 1
ATOM 2223 O O . PHE A 1 292 ? 5.641 9.332 1.431 1.00 89.19 292 PHE A O 1
ATOM 2230 N N . ASN A 1 293 ? 7.293 8.773 0.004 1.00 92.19 293 ASN A N 1
ATOM 2231 C CA . ASN A 1 293 ? 7.109 9.923 -0.879 1.00 92.19 293 ASN A CA 1
ATOM 2232 C C . ASN A 1 293 ? 5.692 9.956 -1.482 1.00 92.19 293 ASN A C 1
ATOM 2234 O O . ASN A 1 293 ? 5.131 11.037 -1.613 1.00 92.19 293 ASN A O 1
ATOM 2238 N N . GLU A 1 294 ? 5.070 8.799 -1.739 1.00 90.81 294 GLU A N 1
ATOM 2239 C CA . GLU A 1 294 ? 3.706 8.728 -2.297 1.00 90.81 294 GLU A CA 1
ATOM 2240 C C . GLU A 1 294 ? 2.599 8.850 -1.248 1.00 90.81 294 GLU A C 1
ATOM 2242 O O . GLU A 1 294 ? 1.440 9.106 -1.576 1.00 90.81 294 GLU A O 1
ATOM 2247 N N . LEU A 1 295 ? 2.938 8.649 0.026 1.00 85.00 295 LEU A N 1
ATOM 2248 C CA . LEU A 1 295 ? 2.019 8.863 1.145 1.00 85.00 295 LEU A CA 1
ATOM 2249 C C . LEU A 1 295 ? 2.045 10.315 1.629 1.00 85.00 295 LEU A C 1
ATOM 2251 O O . LEU A 1 295 ? 1.113 10.767 2.300 1.00 85.00 295 LEU A O 1
ATOM 2255 N N . TYR A 1 296 ? 3.096 11.057 1.284 1.00 80.38 296 TYR A N 1
ATOM 2256 C CA . TYR A 1 296 ? 3.157 12.484 1.532 1.00 80.38 296 TYR A CA 1
ATOM 2257 C C . TYR A 1 296 ? 2.179 13.210 0.607 1.00 80.38 296 TYR A C 1
ATOM 2259 O O . TYR A 1 296 ? 2.363 13.290 -0.605 1.00 80.38 296 TYR A O 1
ATOM 2267 N N . LYS A 1 297 ? 1.138 13.809 1.193 1.00 57.62 297 LYS A N 1
ATOM 2268 C CA . LYS A 1 297 ? 0.354 14.824 0.490 1.00 57.62 297 LYS A CA 1
ATOM 2269 C C . LYS A 1 297 ? 1.247 16.045 0.298 1.00 57.62 297 LYS A C 1
ATOM 2271 O O . LYS A 1 297 ? 1.525 16.764 1.258 1.00 57.62 297 LYS A O 1
ATOM 2276 N N . TYR A 1 298 ? 1.673 16.300 -0.934 1.00 52.78 298 TYR A N 1
ATOM 2277 C CA . TYR A 1 298 ? 2.054 17.650 -1.324 1.00 52.78 298 TYR A CA 1
ATOM 2278 C C . TYR A 1 298 ? 0.786 18.489 -1.197 1.00 52.78 298 TYR A C 1
ATOM 2280 O O . TYR A 1 298 ? -0.176 18.265 -1.929 1.00 52.78 298 TYR A O 1
ATOM 2288 N N . GLY A 1 299 ? 0.726 19.343 -0.174 1.00 39.09 299 GLY A N 1
ATOM 2289 C CA . GLY A 1 299 ? -0.381 20.276 -0.025 1.00 39.09 299 GLY A CA 1
ATOM 2290 C C . GLY A 1 299 ? -0.535 21.060 -1.325 1.00 39.09 299 GLY A C 1
ATOM 2291 O O . GLY A 1 299 ? 0.427 21.686 -1.767 1.00 39.09 299 GLY A O 1
ATOM 2292 N N . ASN A 1 300 ? -1.716 20.967 -1.930 1.00 32.41 300 ASN A N 1
ATOM 2293 C CA . ASN A 1 300 ? -2.204 21.973 -2.864 1.00 32.41 300 ASN A CA 1
ATOM 2294 C C . ASN A 1 300 ? -2.961 23.022 -2.057 1.00 32.41 300 ASN A C 1
ATOM 2296 O O . ASN A 1 300 ? -3.757 22.600 -1.184 1.00 32.41 300 ASN A O 1
#

pLDDT: mean 92.3, std 8.07, range [32.41, 98.62]

Sequence (300 aa):
MSNAQKAGELDNVKFMLNFDMTNDPRGFSTSREELEPLFKSWGSHVQKIDSGFVNMFLAGASLHSDHQPFMLQGIPTGGGAGGRLPNNSGPYYHSDGDVFKLVDEQGLKNTVRYGAMLAYALSNVEAIPVARMTEGQIKKFLEAGGTVVTIGNSTNLAYHLNVPVSNALTEMSGGQERPLPGEKFYIPGSILSVSVDSTQTAAWGMGSKADVYFDASPVFRILPQAVVKREVQPIAWFSSVKPLRSGWAWGQAYLQDGVAAFVANVGAGKLFAFGPEITFRAQTHGTFKLLFNELYKYGN